Protein AF-A0A815M940-F1 (afdb_monomer)

Foldseek 3Di:
DDPPVVVVVVHPPDDDQDAAQAAEEEEQEAAQQCPVVVVCCVPPNQVVVQCCCCVPPVHGYYYDDLSPDPDPQCVQLVVSLVVSQVSLVVLQRRHPFQRYEYEYEAAQHAQAQDQKDFPLLVVLLCVQLVVPDDPVLVVVQWDWDPPDPGIMTGGHGHDPVCVVVVVVSRVVVLVSSLVSLVVCVVVVVDDPVNSCSSPHHSSLVSLVSQQPPPSGDLQSYAYEYEYEPPLVVDDPVVNVSNHDDDPSSNVNSVVSVVSNVVRHDPVRYHYDYD

InterPro domains:
  IPR025139 Domain of unknown function DUF4062 [PF13271] (24-113)
  IPR052752 NACHT and WD repeat domain-containing protein [PTHR19871] (7-268)

Solvent-accessible surface area (backbone atoms only — not comparable to full-atom values): 15212 Å² total; per-residue (Å²): 132,73,68,69,65,40,51,80,68,75,48,69,93,72,66,76,76,79,75,49,74,27,36,22,32,26,54,46,51,44,71,75,63,41,46,67,63,52,49,47,39,61,76,61,42,50,59,52,51,31,51,48,34,38,72,78,69,70,26,56,57,48,74,46,51,66,90,75,70,71,51,71,64,38,61,31,59,54,43,49,64,60,52,51,49,52,50,41,55,46,17,46,65,40,22,69,50,56,15,38,40,37,46,44,59,61,46,44,55,64,55,54,80,58,50,61,41,46,46,69,60,51,50,60,34,42,60,56,37,57,79,79,52,75,53,60,60,57,63,70,40,36,44,84,40,74,90,42,98,68,40,29,28,35,50,60,61,57,55,83,93,41,54,71,61,45,55,56,50,51,54,54,50,50,53,51,52,39,55,26,33,52,54,33,39,77,70,64,78,47,50,73,70,66,38,39,54,56,66,46,14,56,46,47,52,49,50,52,52,58,76,65,40,84,83,43,63,47,86,26,38,36,38,39,38,49,46,56,82,59,55,87,76,47,56,71,76,59,33,64,49,39,31,63,92,49,73,68,46,53,53,55,39,51,50,54,54,48,54,49,63,71,67,37,53,70,93,35,56,44,75,51,78,93

pLDDT: mean 88.04, std 10.33, range [44.84, 97.88]

Mean predicted aligned error: 6.95 Å

Nearest PDB structures (foldseek):
  1ise-assembly1_A  TM=2.071E-01  e=7.661E-02  Escherichia coli
  7pol-assembly1_B  TM=2.539E-01  e=1.888E+00  Bacteroides fragilis
  1s12-assembly1_A  TM=2.929E-01  e=5.605E+00  Thermotoga maritima
  8wem-assembly2_A  TM=2.605E-01  e=2.404E+00  Bacteroides fragilis
  8h3y-assembly1_A  TM=2.652E-01  e=3.671E+00  Bacteroides fragilis

Radius of gyration: 21.54 Å; Cα contacts (8 Å, |Δi|>4): 370; chains: 1; bounding box: 51×45×65 Å

Organism: NCBI:txid433720

Structure (mmCIF, N/CA/C/O backbone):
data_AF-A0A815M940-F1
#
_entry.id   AF-A0A815M940-F1
#
loop_
_atom_site.group_PDB
_atom_site.id
_atom_site.type_symbol
_atom_site.label_atom_id
_atom_site.label_alt_id
_atom_site.label_comp_id
_atom_site.label_asym_id
_atom_site.label_entity_id
_atom_site.label_seq_id
_atom_site.pdbx_PDB_ins_code
_atom_site.Cartn_x
_atom_site.Cartn_y
_atom_site.Cartn_z
_atom_site.occupancy
_atom_site.B_iso_or_equiv
_atom_site.auth_seq_id
_atom_site.auth_comp_id
_atom_site.auth_asym_id
_atom_site.auth_atom_id
_atom_site.pdbx_PDB_model_num
ATOM 1 N N . MET A 1 1 ? -11.454 -24.283 -37.108 1.00 44.84 1 MET A N 1
ATOM 2 C CA . MET A 1 1 ? -12.346 -23.178 -37.531 1.00 44.84 1 MET A CA 1
ATOM 3 C C . MET A 1 1 ? -11.974 -21.974 -36.684 1.00 44.84 1 MET A C 1
ATOM 5 O O . MET A 1 1 ? -11.798 -22.180 -35.491 1.00 44.84 1 MET A O 1
ATOM 9 N N . SER A 1 2 ? -11.701 -20.804 -37.280 1.00 52.03 2 SER A N 1
ATOM 10 C CA . SER A 1 2 ? -11.091 -19.682 -36.542 1.00 52.03 2 SER A CA 1
ATOM 11 C C . SER A 1 2 ? -12.017 -19.170 -35.434 1.00 52.03 2 SER A C 1
ATOM 13 O O . SER A 1 2 ? -13.240 -19.166 -35.591 1.00 52.03 2 SER A O 1
ATOM 15 N N . SER A 1 3 ? -11.413 -18.770 -34.315 1.00 57.78 3 SER A N 1
ATOM 16 C CA . SER A 1 3 ? -12.057 -18.209 -33.118 1.00 57.78 3 SER A CA 1
ATOM 17 C C . SER A 1 3 ? -12.986 -17.028 -33.411 1.00 57.78 3 SER A C 1
ATOM 19 O O . SER A 1 3 ? -13.911 -16.761 -32.651 1.00 57.78 3 SER A O 1
ATOM 21 N N . ASP A 1 4 ? -12.770 -16.339 -34.530 1.00 57.56 4 ASP A N 1
ATOM 22 C CA . ASP A 1 4 ? -13.397 -15.048 -34.815 1.00 57.56 4 ASP A CA 1
ATOM 23 C C . ASP A 1 4 ? -14.889 -15.174 -35.151 1.00 57.56 4 ASP A C 1
ATOM 25 O O . ASP A 1 4 ? -15.674 -14.279 -34.846 1.00 57.56 4 ASP A O 1
ATOM 29 N N . ASN A 1 5 ? -15.315 -16.308 -35.720 1.00 63.88 5 ASN A N 1
ATOM 30 C CA . ASN A 1 5 ? -16.723 -16.536 -36.060 1.00 63.88 5 ASN A CA 1
ATOM 31 C C . ASN A 1 5 ? -17.611 -16.790 -34.833 1.00 63.88 5 ASN A C 1
ATOM 33 O O . ASN A 1 5 ? -18.816 -16.560 -34.909 1.00 63.88 5 ASN A O 1
ATOM 37 N N . GLU A 1 6 ? -17.05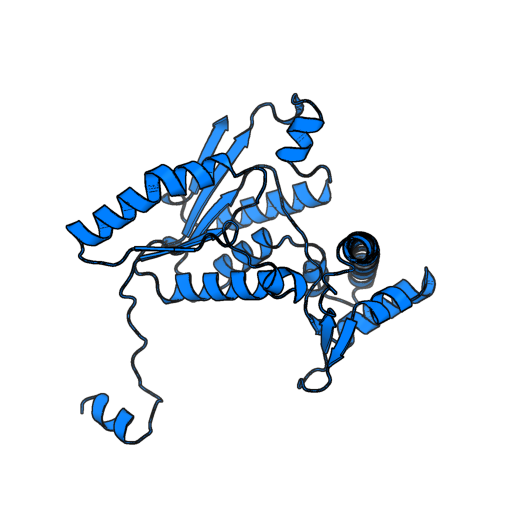2 -17.258 -33.714 1.00 71.00 6 GLU A N 1
ATOM 38 C CA . GLU A 1 6 ? -17.828 -17.505 -32.490 1.00 71.00 6 GLU A CA 1
ATOM 39 C C . GLU A 1 6 ? -18.114 -16.200 -31.725 1.00 71.00 6 GLU A C 1
ATOM 41 O O . GLU A 1 6 ? -19.206 -16.048 -31.174 1.00 71.00 6 GLU A O 1
ATOM 46 N N . LEU A 1 7 ? -17.212 -15.210 -31.803 1.00 72.06 7 LEU A N 1
ATOM 47 C CA . LEU A 1 7 ? -17.411 -13.876 -31.222 1.00 72.06 7 LEU A CA 1
ATOM 48 C C . LEU A 1 7 ? -18.648 -13.18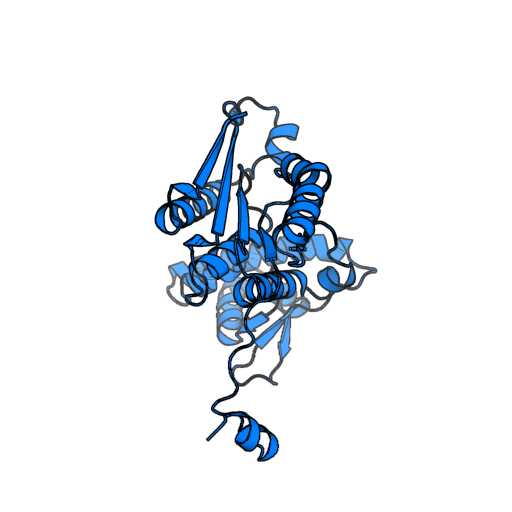2 -31.819 1.00 72.06 7 LEU A C 1
ATOM 50 O O . LEU A 1 7 ? -19.522 -12.716 -31.090 1.00 72.06 7 LEU A O 1
ATOM 54 N N . PHE A 1 8 ? -18.775 -13.181 -33.151 1.00 75.38 8 PHE A N 1
ATOM 55 C CA . PHE A 1 8 ? -19.937 -12.609 -33.850 1.00 75.38 8 PHE A CA 1
ATOM 56 C C . PHE A 1 8 ? -21.239 -13.396 -33.633 1.00 75.38 8 PHE A C 1
ATOM 58 O O . PHE A 1 8 ? -22.318 -12.906 -33.963 1.00 75.38 8 PHE A O 1
ATOM 65 N N . ARG A 1 9 ? -21.157 -14.602 -33.062 1.00 80.00 9 ARG A N 1
ATOM 66 C CA . ARG A 1 9 ? -22.309 -15.423 -32.660 1.00 80.00 9 ARG A CA 1
ATOM 67 C C . ARG A 1 9 ? -22.696 -15.225 -31.191 1.00 80.00 9 ARG A C 1
ATOM 69 O O . ARG A 1 9 ? -23.585 -15.922 -30.713 1.00 80.00 9 ARG A O 1
ATOM 76 N N . GLY A 1 10 ? -22.046 -14.295 -30.484 1.00 79.88 10 GLY A N 1
ATOM 77 C CA . GLY A 1 10 ? -22.317 -13.993 -29.077 1.00 79.88 10 GLY A CA 1
ATOM 78 C C . GLY A 1 10 ? -21.765 -15.028 -28.096 1.00 79.88 10 GLY A C 1
ATOM 79 O O . GLY A 1 10 ? -22.220 -15.082 -26.957 1.00 79.88 10 GLY A O 1
ATOM 80 N N . ARG A 1 11 ? -20.813 -15.868 -28.525 1.00 77.50 11 ARG A N 1
ATOM 81 C CA . ARG A 1 11 ? -20.137 -16.842 -27.661 1.00 77.50 11 ARG A CA 1
ATOM 82 C C . ARG A 1 11 ? -18.772 -16.300 -27.262 1.00 77.50 11 ARG A C 1
ATOM 84 O O . ARG A 1 11 ? -17.866 -16.216 -28.089 1.00 77.50 11 ARG A O 1
ATOM 91 N N . PHE A 1 12 ? -18.640 -15.936 -25.990 1.00 79.44 12 PHE A N 1
ATOM 92 C CA . PHE A 1 12 ? -17.441 -15.290 -25.442 1.00 79.44 12 PHE A CA 1
ATOM 93 C C . PHE A 1 12 ? -16.509 -16.254 -24.698 1.00 79.44 12 PHE A C 1
ATOM 95 O O . PHE A 1 12 ? -15.459 -15.842 -24.217 1.00 79.44 12 PHE A O 1
ATOM 102 N N . ASP A 1 13 ? -16.852 -17.541 -24.652 1.00 74.12 13 ASP A N 1
ATOM 103 C CA . ASP A 1 13 ? -16.168 -18.545 -23.828 1.00 74.12 13 ASP A CA 1
ATOM 104 C C . ASP A 1 13 ? -14.708 -18.807 -24.247 1.00 74.12 13 ASP A C 1
ATOM 106 O O . ASP A 1 13 ? -13.951 -19.406 -23.493 1.00 74.12 13 ASP A O 1
ATOM 110 N N . ASN A 1 14 ? -14.303 -18.369 -25.448 1.00 67.00 14 ASN A N 1
ATOM 111 C CA . ASN A 1 14 ? -12.966 -18.589 -26.016 1.00 67.00 14 ASN A CA 1
ATOM 112 C C . ASN A 1 14 ? -12.350 -17.316 -26.629 1.00 67.00 14 ASN A C 1
ATOM 114 O O . ASN A 1 14 ? -11.584 -17.401 -27.594 1.00 67.00 14 ASN A O 1
ATOM 118 N N . VAL A 1 15 ? -12.699 -16.128 -26.123 1.00 69.38 15 VAL A N 1
ATOM 119 C CA . VAL A 1 15 ? -12.013 -14.894 -26.542 1.00 69.38 15 VAL A CA 1
ATOM 120 C C . VAL A 1 15 ? -10.584 -14.927 -25.989 1.00 69.38 15 VAL A C 1
ATOM 122 O O . VAL A 1 15 ? -10.425 -15.064 -24.778 1.00 69.38 15 VAL A O 1
ATOM 125 N N . PRO A 1 16 ? -9.537 -14.821 -26.830 1.00 64.94 16 PRO A N 1
ATOM 126 C CA . PRO A 1 16 ? -8.163 -14.828 -26.346 1.00 64.94 16 PRO A CA 1
ATOM 127 C C . PRO A 1 16 ? -7.918 -13.665 -25.387 1.00 64.94 16 PRO A C 1
ATOM 129 O O . PRO A 1 16 ? -8.304 -12.529 -25.683 1.00 64.94 16 PRO A O 1
ATOM 132 N N . ASP A 1 17 ? -7.205 -13.926 -24.292 1.00 68.81 17 ASP A N 1
ATOM 133 C CA . ASP A 1 17 ? -6.749 -12.858 -23.410 1.00 68.81 17 ASP A CA 1
ATOM 134 C C . ASP A 1 17 ? -5.924 -11.837 -24.192 1.00 68.81 17 ASP A C 1
ATOM 136 O O . ASP A 1 17 ? -5.080 -12.167 -25.038 1.00 68.81 17 ASP A O 1
ATOM 140 N N . ARG A 1 18 ? -6.183 -10.557 -23.912 1.00 67.38 18 ARG A N 1
ATOM 141 C CA . ARG A 1 18 ? -5.479 -9.458 -24.5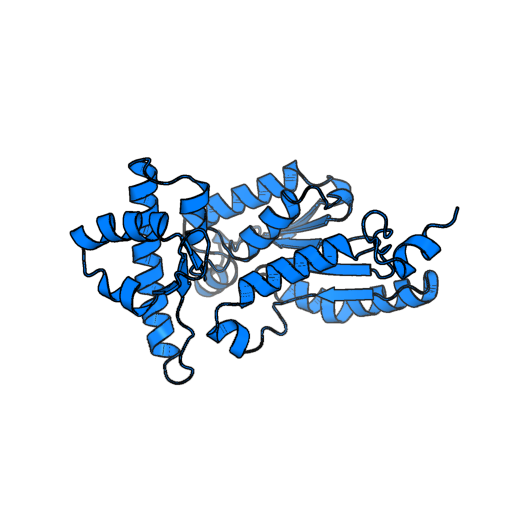65 1.00 67.38 18 ARG A CA 1
ATOM 142 C C . ARG A 1 18 ? -3.997 -9.562 -24.217 1.00 67.38 18 ARG A C 1
ATOM 144 O O . ARG A 1 18 ? -3.607 -9.300 -23.083 1.00 67.38 18 ARG A O 1
ATOM 151 N N . LYS A 1 19 ? -3.166 -9.903 -25.206 1.00 71.69 19 LYS A N 1
ATOM 152 C CA . LYS A 1 19 ? -1.713 -9.913 -25.019 1.00 71.69 19 LYS A CA 1
ATOM 153 C C . LYS A 1 19 ? -1.242 -8.519 -24.577 1.00 71.69 19 LYS A C 1
ATOM 155 O O . LYS A 1 19 ? -1.695 -7.529 -25.162 1.00 71.69 19 LYS A O 1
ATOM 160 N N . PRO A 1 20 ? -0.348 -8.423 -23.578 1.00 78.81 20 PRO A N 1
ATOM 161 C CA . PRO A 1 20 ? 0.254 -7.154 -23.192 1.00 78.81 20 PRO A CA 1
ATOM 162 C C . PRO A 1 20 ? 0.959 -6.519 -24.402 1.00 78.81 20 PRO A C 1
ATOM 164 O O . PRO A 1 20 ? 1.604 -7.222 -25.176 1.00 78.81 20 PRO A O 1
ATOM 167 N N . ILE A 1 21 ? 0.828 -5.204 -24.589 1.00 86.06 21 ILE A N 1
ATOM 168 C CA . ILE A 1 21 ? 1.443 -4.463 -25.718 1.00 86.06 21 ILE A CA 1
ATOM 169 C C . ILE A 1 21 ? 2.270 -3.256 -25.261 1.00 86.06 21 ILE A C 1
ATOM 171 O O . ILE A 1 21 ? 2.714 -2.457 -26.078 1.00 86.06 21 ILE A O 1
ATOM 175 N N . SER A 1 22 ? 2.438 -3.090 -23.952 1.00 90.88 22 SER A N 1
ATOM 176 C CA . SER A 1 22 ? 3.142 -1.967 -23.333 1.00 90.88 22 SER A CA 1
ATOM 177 C C . SER A 1 22 ? 3.914 -2.450 -22.114 1.00 90.88 22 SER A C 1
ATOM 179 O O . SER A 1 22 ? 3.515 -3.429 -21.485 1.00 90.88 22 SER A O 1
ATOM 181 N N . VAL A 1 23 ? 4.970 -1.738 -21.741 1.00 93.25 23 VAL A N 1
ATOM 182 C CA . VAL A 1 23 ? 5.578 -1.864 -20.413 1.00 93.25 23 VAL A CA 1
ATOM 183 C C . VAL A 1 23 ? 4.839 -0.910 -19.481 1.00 93.25 23 VAL A C 1
ATOM 185 O O . VAL A 1 23 ? 4.759 0.285 -19.763 1.00 93.25 23 VAL A O 1
ATOM 188 N N . ARG A 1 24 ? 4.255 -1.440 -18.404 1.00 93.12 24 ARG A N 1
ATOM 189 C CA . ARG A 1 24 ? 3.517 -0.676 -17.391 1.00 93.12 24 ARG A CA 1
ATOM 190 C C . ARG A 1 24 ? 4.069 -1.006 -16.019 1.00 93.12 24 ARG A C 1
ATOM 192 O O . ARG A 1 24 ? 4.054 -2.171 -15.642 1.00 93.12 24 ARG A O 1
ATOM 199 N N . ILE A 1 25 ? 4.536 -0.002 -15.292 1.00 92.94 25 ILE A N 1
ATOM 200 C CA . ILE A 1 25 ? 5.136 -0.203 -13.973 1.00 92.94 25 ILE A CA 1
ATOM 201 C C . ILE A 1 25 ? 4.299 0.500 -12.913 1.00 92.94 25 ILE A C 1
ATOM 203 O O . ILE A 1 25 ? 4.112 1.711 -12.988 1.00 92.94 25 ILE A O 1
ATOM 207 N N . PHE A 1 26 ? 3.863 -0.246 -11.905 1.00 93.19 26 PHE A N 1
ATOM 208 C CA . PHE A 1 26 ? 3.332 0.303 -10.665 1.00 93.19 26 PHE A CA 1
ATOM 209 C C . PHE A 1 26 ? 4.467 0.554 -9.668 1.00 93.19 26 PHE A C 1
ATOM 211 O O . PHE A 1 26 ? 5.320 -0.316 -9.474 1.00 93.19 26 PHE A O 1
ATOM 218 N N . ILE A 1 27 ? 4.468 1.718 -9.021 1.00 93.56 27 ILE A N 1
ATOM 219 C CA . ILE A 1 27 ? 5.435 2.063 -7.973 1.00 93.56 27 ILE A CA 1
ATOM 220 C C . ILE A 1 27 ? 4.753 1.969 -6.613 1.00 93.56 27 ILE A C 1
ATOM 222 O O . ILE A 1 27 ? 3.893 2.786 -6.287 1.00 93.56 27 ILE A O 1
ATOM 226 N N . SER A 1 28 ? 5.171 0.995 -5.806 1.00 93.38 28 SER A N 1
ATOM 227 C CA . SER A 1 28 ? 4.742 0.868 -4.415 1.00 93.38 28 SER A CA 1
ATOM 228 C C . SER A 1 28 ? 5.827 1.412 -3.494 1.00 93.38 28 SER A C 1
ATOM 230 O O . SER A 1 28 ? 6.935 0.875 -3.424 1.00 93.38 28 SER A O 1
ATOM 232 N N . SER A 1 29 ? 5.525 2.500 -2.790 1.00 92.12 29 SER A N 1
ATOM 233 C CA . SER A 1 29 ? 6.434 3.077 -1.801 1.00 92.12 29 SER A CA 1
ATOM 234 C C . SER A 1 29 ? 5.699 3.850 -0.714 1.00 92.12 29 SER A C 1
ATOM 236 O O . SER A 1 29 ? 4.509 4.157 -0.814 1.00 92.12 29 SER A O 1
ATOM 238 N N . THR A 1 30 ? 6.410 4.174 0.357 1.00 87.81 30 THR A N 1
ATOM 239 C CA . THR A 1 30 ? 5.963 5.124 1.379 1.00 87.81 30 THR A CA 1
ATOM 240 C C . THR A 1 30 ? 6.230 6.566 0.940 1.00 87.81 30 THR A C 1
ATOM 242 O O . THR A 1 30 ? 7.164 6.845 0.195 1.00 87.81 30 THR A O 1
ATOM 245 N N . PHE A 1 31 ? 5.411 7.525 1.390 1.00 79.94 31 PHE A N 1
ATOM 246 C CA . PHE A 1 31 ? 5.502 8.911 0.906 1.00 79.94 31 PHE A CA 1
ATOM 247 C C . PHE A 1 31 ? 6.799 9.617 1.331 1.00 79.94 31 PHE A C 1
ATOM 249 O O . PHE A 1 31 ? 7.608 9.971 0.482 1.00 79.94 31 PHE A O 1
ATOM 256 N N . ALA A 1 32 ? 6.974 9.894 2.624 1.00 82.31 32 ALA A N 1
ATOM 257 C CA . ALA A 1 32 ? 7.923 10.915 3.075 1.00 82.31 32 ALA A CA 1
ATOM 258 C C . ALA A 1 32 ? 9.394 10.497 2.967 1.00 82.31 32 ALA A C 1
ATOM 260 O O . ALA A 1 32 ? 10.248 11.322 2.659 1.00 82.31 32 ALA A O 1
ATOM 261 N N . ASP A 1 33 ? 9.689 9.228 3.219 1.00 89.31 33 ASP A N 1
ATOM 262 C CA . ASP A 1 33 ? 11.049 8.714 3.268 1.00 89.31 33 ASP A CA 1
ATOM 263 C C . ASP A 1 33 ? 11.597 8.384 1.873 1.00 89.31 33 ASP A C 1
ATOM 265 O O . ASP A 1 33 ? 12.798 8.514 1.678 1.00 89.31 33 ASP A O 1
ATOM 269 N N . THR A 1 34 ? 10.763 8.067 0.877 1.00 90.88 34 THR A N 1
ATOM 270 C CA . THR A 1 34 ? 11.230 7.720 -0.488 1.00 90.88 34 THR A CA 1
ATOM 271 C C . THR A 1 34 ? 11.121 8.860 -1.510 1.00 90.88 34 THR A C 1
ATOM 273 O O . THR A 1 34 ? 11.068 8.621 -2.717 1.00 90.88 34 THR A O 1
ATOM 276 N N . ILE A 1 35 ? 11.008 10.117 -1.056 1.00 89.44 35 ILE A N 1
ATOM 277 C CA . ILE A 1 35 ? 10.849 11.280 -1.955 1.00 89.44 35 ILE A CA 1
ATOM 278 C C . ILE A 1 35 ? 12.015 11.377 -2.943 1.00 89.44 35 ILE A C 1
ATOM 280 O O . ILE A 1 35 ? 11.779 11.529 -4.139 1.00 89.44 35 ILE A O 1
ATOM 284 N N . GLU A 1 36 ? 13.249 11.250 -2.460 1.00 90.69 36 GLU A N 1
ATOM 285 C CA . GLU A 1 36 ? 14.446 11.413 -3.290 1.00 90.69 36 GLU A CA 1
ATOM 286 C C . GLU A 1 36 ? 14.533 10.335 -4.375 1.00 90.69 36 GLU A C 1
ATOM 288 O O . GLU A 1 36 ? 14.733 10.644 -5.548 1.00 90.69 36 GLU A O 1
ATOM 293 N N . GLU A 1 37 ? 14.290 9.071 -4.021 1.00 92.69 37 GLU A N 1
ATOM 294 C CA . GLU A 1 37 ? 14.257 7.965 -4.978 1.00 92.69 37 GLU A CA 1
ATOM 295 C C . GLU A 1 37 ? 13.194 8.183 -6.055 1.00 92.69 37 GLU A C 1
ATOM 297 O O . GLU A 1 37 ? 13.462 8.010 -7.245 1.00 92.69 37 GLU A O 1
ATOM 302 N N . ARG A 1 38 ? 11.986 8.593 -5.650 1.00 91.75 38 ARG A N 1
ATOM 303 C CA . ARG A 1 38 ? 10.884 8.850 -6.583 1.00 91.75 38 ARG A CA 1
ATOM 304 C C . ARG A 1 38 ? 11.178 10.029 -7.506 1.00 91.75 38 ARG A C 1
ATOM 306 O O . ARG A 1 38 ? 10.895 9.934 -8.699 1.00 91.75 38 ARG A O 1
ATOM 313 N N . ASN A 1 39 ? 11.792 11.096 -6.998 1.00 91.88 39 ASN A N 1
ATOM 314 C CA . ASN A 1 39 ? 12.202 12.240 -7.814 1.00 91.88 39 ASN A CA 1
ATOM 315 C C . ASN A 1 39 ? 13.229 11.823 -8.871 1.00 91.88 39 ASN A C 1
ATOM 317 O O . ASN A 1 39 ? 13.035 12.105 -10.051 1.00 91.88 39 ASN A O 1
ATOM 321 N N . VAL A 1 40 ? 14.259 11.062 -8.486 1.00 93.25 40 VAL A N 1
ATOM 322 C CA . VAL A 1 40 ? 15.258 10.533 -9.431 1.00 93.25 40 VAL A CA 1
ATOM 323 C C . VAL A 1 40 ? 14.606 9.635 -10.484 1.00 93.25 40 VAL A C 1
ATOM 325 O O . VAL A 1 40 ? 14.929 9.727 -11.675 1.00 93.25 40 VAL A O 1
ATOM 328 N N . LEU A 1 41 ? 13.660 8.780 -10.080 1.00 92.19 41 LEU A N 1
ATOM 329 C CA . LEU A 1 41 ? 12.924 7.940 -11.019 1.00 92.19 41 LEU A CA 1
ATOM 330 C C . LEU A 1 41 ? 12.179 8.785 -12.060 1.00 92.19 41 LEU A C 1
ATOM 332 O O . LEU A 1 41 ? 12.319 8.536 -13.259 1.00 92.19 41 LEU A O 1
ATOM 336 N N . MET A 1 42 ? 11.451 9.810 -11.621 1.00 90.50 42 MET A N 1
ATOM 337 C CA . MET A 1 42 ? 10.692 10.694 -12.506 1.00 90.50 42 MET A CA 1
ATOM 338 C C . MET A 1 42 ? 11.569 11.553 -13.415 1.00 90.50 42 MET A C 1
ATOM 340 O O . MET A 1 42 ? 11.308 11.639 -14.614 1.00 90.50 42 MET A O 1
ATOM 344 N N . GLU A 1 43 ? 12.598 12.190 -12.864 1.00 92.88 43 GLU A N 1
ATOM 345 C CA . GLU A 1 43 ? 13.407 13.175 -13.582 1.00 92.88 43 GLU A CA 1
ATOM 346 C C . GLU A 1 43 ? 14.446 12.522 -14.495 1.00 92.88 43 GLU A C 1
ATOM 348 O O . GLU A 1 43 ? 14.782 13.061 -15.552 1.00 92.88 43 GLU A O 1
ATOM 353 N N . ASN A 1 44 ? 14.976 11.357 -14.109 1.00 94.50 44 ASN A N 1
ATOM 354 C CA . ASN A 1 44 ? 16.136 10.775 -14.780 1.00 94.50 44 ASN A CA 1
ATOM 355 C C . ASN A 1 44 ? 15.888 9.394 -15.383 1.00 94.50 44 ASN A C 1
ATOM 357 O O . ASN A 1 44 ? 16.508 9.085 -16.404 1.00 94.50 44 ASN A O 1
ATOM 361 N N . ILE A 1 45 ? 15.046 8.553 -14.774 1.00 93.69 45 ILE A N 1
ATOM 362 C CA . ILE A 1 45 ? 14.917 7.141 -15.169 1.00 93.69 45 ILE A CA 1
ATOM 363 C C . ILE A 1 45 ? 13.754 6.920 -16.136 1.00 93.69 45 ILE A C 1
ATOM 365 O O . ILE A 1 45 ? 13.974 6.392 -17.227 1.00 93.69 45 ILE A O 1
ATOM 369 N N . TYR A 1 46 ? 12.535 7.349 -15.804 1.00 93.44 46 TYR A N 1
ATOM 370 C CA . TYR A 1 46 ? 11.359 7.135 -16.653 1.00 93.44 46 TYR A CA 1
ATOM 371 C C . TYR A 1 46 ? 11.485 7.733 -18.059 1.00 93.44 46 TYR A C 1
ATOM 373 O O . TYR A 1 46 ? 11.075 7.050 -19.001 1.00 93.44 46 TYR A O 1
ATOM 381 N N . PRO A 1 47 ? 12.074 8.931 -18.268 1.00 95.06 47 PRO A N 1
ATOM 382 C CA . PRO A 1 47 ? 12.301 9.447 -19.617 1.00 95.06 47 PRO A CA 1
ATOM 383 C C . PRO A 1 47 ? 13.214 8.528 -20.438 1.00 95.06 47 PRO A C 1
ATOM 385 O O . PRO A 1 47 ? 12.878 8.169 -21.563 1.00 95.06 47 PRO A O 1
ATOM 388 N N . LYS A 1 48 ? 14.313 8.047 -19.842 1.00 96.19 48 LYS A N 1
ATOM 389 C CA . LYS A 1 48 ? 15.256 7.135 -20.510 1.00 96.19 48 LYS A CA 1
ATOM 390 C C . LYS A 1 48 ? 14.620 5.785 -20.826 1.00 96.19 48 LYS A C 1
ATOM 392 O O . LYS A 1 48 ? 14.826 5.259 -21.914 1.00 96.19 48 LYS A O 1
ATOM 397 N N . LEU A 1 49 ? 13.836 5.228 -19.899 1.00 94.31 49 LEU A N 1
ATOM 398 C CA . LEU A 1 49 ? 13.107 3.977 -20.127 1.00 94.31 49 LEU A CA 1
ATOM 399 C C . LEU A 1 49 ? 12.070 4.130 -21.238 1.00 94.31 49 LEU A C 1
ATOM 401 O O . LEU A 1 49 ? 11.943 3.238 -22.075 1.00 94.31 49 LEU A O 1
ATOM 405 N N . ARG A 1 50 ? 11.364 5.264 -21.273 1.00 95.38 50 ARG A N 1
ATOM 406 C CA . ARG A 1 50 ? 10.407 5.580 -22.333 1.00 95.38 50 ARG A CA 1
ATOM 407 C C . ARG A 1 50 ? 11.081 5.628 -23.695 1.00 95.38 50 ARG A C 1
ATOM 409 O O . ARG A 1 50 ? 10.619 4.943 -24.606 1.00 95.38 50 ARG A O 1
ATOM 416 N N . ASP A 1 51 ? 12.171 6.380 -23.812 1.00 96.69 51 ASP A N 1
ATOM 417 C CA . ASP A 1 51 ? 12.918 6.505 -25.063 1.00 96.69 51 ASP A CA 1
ATOM 418 C C . ASP A 1 51 ? 13.487 5.155 -25.499 1.00 96.69 51 ASP A C 1
ATOM 420 O O . ASP A 1 51 ? 13.336 4.770 -26.653 1.00 96.69 51 ASP A O 1
ATOM 424 N N . TYR A 1 52 ? 14.060 4.387 -24.571 1.00 95.38 52 TYR A N 1
ATOM 425 C CA . TYR A 1 52 ? 14.612 3.066 -24.857 1.00 95.38 52 TYR A CA 1
ATOM 426 C C . TYR A 1 52 ? 13.541 2.070 -25.331 1.00 95.38 52 TYR A C 1
ATOM 428 O O . TYR A 1 52 ? 13.715 1.429 -26.369 1.00 95.38 52 TYR A O 1
ATOM 436 N N . CYS A 1 53 ? 12.409 1.961 -24.622 1.00 94.62 53 CYS A N 1
ATOM 437 C CA . CYS A 1 53 ? 11.316 1.059 -25.005 1.00 94.62 53 CYS A CA 1
ATOM 438 C C . CYS A 1 53 ? 10.739 1.424 -26.378 1.00 94.62 53 CYS A C 1
ATOM 440 O O . CYS A 1 53 ? 10.477 0.541 -27.199 1.00 94.62 53 CYS A O 1
ATOM 442 N N . LEU A 1 54 ? 10.582 2.723 -26.645 1.00 94.88 54 LEU A N 1
ATOM 443 C CA . LEU A 1 54 ? 10.042 3.206 -27.907 1.00 94.88 54 LEU A CA 1
ATOM 444 C C . LEU A 1 54 ? 11.036 3.027 -29.062 1.00 94.88 54 LEU A C 1
ATOM 446 O O . LEU A 1 54 ? 10.661 2.518 -30.110 1.00 94.88 54 LEU A O 1
ATOM 450 N N . GLN A 1 55 ? 12.300 3.410 -28.890 1.00 96.50 55 GLN A N 1
ATOM 451 C CA . GLN A 1 55 ? 13.287 3.394 -29.974 1.00 96.50 55 GLN A CA 1
ATOM 452 C C . GLN A 1 55 ? 13.758 1.984 -30.329 1.00 96.50 55 GLN A C 1
ATOM 454 O O . GLN A 1 55 ? 13.938 1.679 -31.505 1.00 96.50 55 GLN A O 1
ATOM 459 N N . ILE A 1 56 ? 13.974 1.128 -29.327 1.00 95.75 56 ILE A N 1
ATOM 460 C CA . ILE A 1 56 ? 14.561 -0.200 -29.544 1.00 95.75 56 ILE A CA 1
ATOM 461 C C . ILE A 1 56 ? 13.490 -1.242 -29.853 1.00 95.75 56 ILE A C 1
ATOM 463 O O . ILE A 1 56 ? 13.696 -2.095 -30.714 1.00 95.75 56 ILE A O 1
ATOM 467 N N . TYR A 1 57 ? 12.345 -1.170 -29.170 1.00 92.25 57 TYR A N 1
ATOM 468 C CA . TYR A 1 57 ? 11.307 -2.197 -29.268 1.00 92.25 57 TYR A CA 1
ATOM 469 C C . TYR A 1 57 ? 10.002 -1.701 -29.898 1.00 92.25 57 TYR A C 1
ATOM 471 O O . TYR A 1 57 ? 9.145 -2.525 -30.207 1.00 92.25 57 TYR A O 1
ATOM 479 N N . ASN A 1 58 ? 9.838 -0.390 -30.117 1.00 93.94 58 ASN A N 1
ATOM 480 C CA . ASN A 1 58 ? 8.579 0.228 -30.553 1.00 93.94 58 ASN A CA 1
ATOM 481 C C . ASN A 1 58 ? 7.404 -0.087 -29.609 1.00 93.94 58 ASN A C 1
ATOM 483 O O . ASN A 1 58 ? 6.278 -0.336 -30.042 1.00 93.94 58 ASN A O 1
ATOM 487 N N . ILE A 1 59 ? 7.683 -0.101 -28.301 1.00 94.19 59 ILE A N 1
ATOM 488 C CA . ILE A 1 59 ? 6.718 -0.444 -27.253 1.00 94.19 59 ILE A CA 1
ATOM 489 C C . ILE A 1 59 ? 6.486 0.776 -26.353 1.00 94.19 59 ILE A C 1
ATOM 491 O O . ILE A 1 59 ? 7.451 1.361 -25.856 1.00 94.19 59 ILE A O 1
ATOM 495 N N . PRO A 1 60 ? 5.223 1.157 -26.083 1.00 94.38 60 PRO A N 1
ATOM 496 C CA . PRO A 1 60 ? 4.919 2.213 -25.129 1.00 94.38 60 PRO A CA 1
ATOM 497 C C . PRO A 1 60 ? 5.366 1.851 -23.710 1.00 94.38 60 PRO A C 1
ATOM 499 O O . PRO A 1 60 ? 5.122 0.738 -23.237 1.00 94.38 60 PRO A O 1
ATOM 502 N N . PHE A 1 61 ? 5.941 2.827 -23.011 1.00 95.00 61 PHE A N 1
ATOM 503 C CA . PHE A 1 61 ? 6.264 2.753 -21.589 1.00 95.00 61 PHE A CA 1
ATOM 504 C C . PHE A 1 61 ? 5.330 3.659 -20.788 1.00 95.00 61 PHE A C 1
ATOM 506 O O . PHE A 1 61 ? 5.152 4.832 -21.129 1.00 95.00 61 PHE A O 1
ATOM 513 N N . GLN A 1 62 ? 4.757 3.124 -19.716 1.00 93.25 62 GLN A N 1
ATOM 514 C CA . GLN A 1 62 ? 3.911 3.846 -18.773 1.00 93.25 62 GLN A CA 1
ATOM 515 C C . GLN A 1 62 ? 4.335 3.502 -17.348 1.00 93.25 62 GLN A C 1
ATOM 517 O O . GLN A 1 62 ? 4.758 2.380 -17.066 1.00 93.25 62 GLN A O 1
ATOM 522 N N . TYR A 1 63 ? 4.200 4.469 -16.452 1.00 91.25 63 TYR A N 1
ATOM 523 C CA . TYR A 1 63 ? 4.406 4.271 -15.026 1.00 91.25 63 TYR A CA 1
ATOM 524 C C . TYR A 1 63 ? 3.215 4.851 -14.268 1.00 91.25 63 TYR A C 1
ATOM 526 O O . TYR A 1 63 ? 2.632 5.847 -14.702 1.00 91.25 63 TYR A O 1
ATOM 534 N N . SER A 1 64 ? 2.898 4.228 -13.142 1.00 89.81 64 SER A N 1
ATOM 535 C CA . SER A 1 64 ? 1.820 4.610 -12.242 1.00 89.81 64 SER A CA 1
ATOM 536 C C . SER A 1 64 ? 2.426 4.799 -10.855 1.00 89.81 64 SER A C 1
ATOM 538 O O . SER A 1 64 ? 2.718 3.835 -10.148 1.00 89.81 64 SER A O 1
ATOM 540 N N . ASP A 1 65 ? 2.673 6.061 -10.499 1.00 85.81 65 ASP A N 1
ATOM 541 C CA . ASP A 1 65 ? 3.036 6.478 -9.145 1.00 85.81 65 ASP A CA 1
ATOM 542 C C . ASP A 1 65 ? 1.851 7.250 -8.565 1.00 85.81 65 ASP A C 1
ATOM 544 O O . ASP A 1 65 ? 1.677 8.448 -8.802 1.00 85.81 65 ASP A O 1
ATOM 548 N N . MET A 1 66 ? 1.017 6.544 -7.802 1.00 78.44 66 MET A N 1
ATOM 549 C CA . MET A 1 66 ? -0.195 7.120 -7.220 1.00 78.44 66 MET A CA 1
ATOM 550 C C . MET A 1 66 ? 0.117 8.189 -6.169 1.00 78.44 66 MET A C 1
ATOM 552 O O . MET A 1 66 ? -0.776 8.903 -5.739 1.00 78.44 66 MET A O 1
ATOM 556 N N . ARG A 1 67 ? 1.378 8.360 -5.762 1.00 73.38 67 ARG A N 1
ATOM 557 C CA . ARG A 1 67 ? 1.792 9.378 -4.793 1.00 73.38 67 ARG A CA 1
ATOM 558 C C . ARG A 1 67 ? 1.950 10.764 -5.434 1.00 73.38 67 ARG A C 1
ATOM 560 O O . ARG A 1 67 ? 1.994 11.755 -4.709 1.00 73.38 67 ARG A O 1
ATOM 567 N N . TRP A 1 68 ? 1.997 10.834 -6.766 1.00 62.38 68 TRP A N 1
ATOM 568 C CA . TRP A 1 68 ? 2.011 12.053 -7.575 1.00 62.38 68 TRP A CA 1
ATOM 569 C C . TRP A 1 68 ? 0.721 12.140 -8.399 1.00 62.38 68 TRP A C 1
ATOM 571 O O . TRP A 1 68 ? 0.738 11.973 -9.614 1.00 62.38 68 TRP A O 1
ATOM 581 N N . GLY A 1 69 ? -0.418 12.373 -7.741 1.00 53.62 69 GLY A N 1
ATOM 582 C CA . GLY A 1 69 ? -1.684 12.553 -8.462 1.00 53.62 69 GLY A CA 1
ATOM 583 C C . GLY A 1 69 ? -2.939 11.965 -7.830 1.00 53.62 69 GLY A C 1
ATOM 584 O O . GLY A 1 69 ? -3.944 11.889 -8.534 1.00 53.62 69 GLY A O 1
ATOM 585 N N . VAL A 1 70 ? -2.936 11.580 -6.543 1.00 60.22 70 VAL A N 1
ATOM 586 C CA . VAL A 1 70 ? -4.215 11.344 -5.850 1.00 60.22 70 VAL A CA 1
ATOM 587 C C . VAL A 1 70 ? -5.018 12.639 -5.906 1.00 60.22 70 VAL A C 1
ATOM 589 O O . VAL A 1 70 ? -4.607 13.660 -5.359 1.00 60.22 70 VAL A O 1
ATOM 592 N N . GLN A 1 71 ? -6.141 12.606 -6.614 1.00 57.69 71 GLN A N 1
ATOM 593 C CA . GLN A 1 71 ? -7.043 13.742 -6.701 1.00 57.69 71 GLN A CA 1
ATOM 594 C C . GLN A 1 71 ? -7.791 13.885 -5.368 1.00 57.69 71 GLN A C 1
ATOM 596 O O . GLN A 1 71 ? -8.173 12.883 -4.765 1.00 57.69 71 GLN A O 1
ATOM 601 N N . ASP A 1 72 ? -8.020 15.122 -4.923 1.00 56.12 72 ASP A N 1
ATOM 602 C CA . ASP A 1 72 ? -8.682 15.439 -3.648 1.00 56.12 72 ASP A CA 1
ATOM 603 C C . ASP A 1 72 ? -9.971 14.630 -3.406 1.00 56.12 72 ASP A C 1
ATOM 605 O O . ASP A 1 72 ? -10.177 14.118 -2.311 1.00 56.12 72 ASP A O 1
ATOM 609 N N . HIS A 1 73 ? -10.785 14.414 -4.443 1.00 56.34 73 HIS A N 1
ATOM 610 C CA . HIS A 1 73 ? -12.031 13.647 -4.336 1.00 56.34 73 HIS A CA 1
ATOM 611 C C . HIS A 1 73 ? -11.823 12.161 -4.013 1.00 56.34 73 HIS A C 1
ATOM 613 O O . HIS A 1 73 ? -12.601 11.596 -3.261 1.00 56.34 73 HIS A O 1
ATOM 619 N N . ALA A 1 74 ? -10.762 11.521 -4.518 1.00 62.06 74 ALA A N 1
ATOM 620 C CA . ALA A 1 74 ? -10.471 10.123 -4.188 1.00 62.06 74 ALA A CA 1
ATOM 621 C C . ALA A 1 74 ? -10.063 9.960 -2.714 1.00 62.06 74 ALA A C 1
ATOM 623 O O . ALA A 1 74 ? -10.260 8.900 -2.116 1.00 62.06 74 ALA A O 1
ATOM 624 N N . SER A 1 75 ? -9.503 11.025 -2.128 1.00 72.25 75 SER A N 1
ATOM 625 C CA . SER A 1 75 ? -9.195 11.077 -0.699 1.00 72.25 75 SER A CA 1
ATOM 626 C C . SER A 1 75 ? -10.456 11.309 0.131 1.00 72.25 75 SER A C 1
ATOM 628 O O . SER A 1 75 ? -10.630 10.632 1.142 1.00 72.25 75 SER A O 1
ATOM 630 N N . ASP A 1 76 ? -11.336 12.209 -0.319 1.00 78.94 76 ASP A N 1
ATOM 631 C CA . ASP A 1 76 ? -12.601 12.507 0.357 1.00 78.94 76 ASP A CA 1
ATOM 632 C C . ASP A 1 76 ? -13.577 11.310 0.314 1.00 78.94 76 ASP A C 1
ATOM 634 O O . ASP A 1 76 ? -14.234 11.032 1.310 1.00 78.94 76 ASP A O 1
ATOM 638 N N . ASP A 1 77 ? -13.615 10.536 -0.776 1.00 81.56 77 ASP A N 1
ATOM 639 C CA . ASP A 1 77 ? -14.466 9.338 -0.912 1.00 81.56 77 ASP A CA 1
ATOM 640 C C . ASP A 1 77 ? -13.807 8.043 -0.394 1.00 81.56 77 ASP A C 1
ATOM 642 O O . ASP A 1 77 ? -14.333 6.945 -0.584 1.00 81.56 77 ASP A O 1
ATOM 646 N N . HIS A 1 78 ? -12.625 8.140 0.224 1.00 84.19 78 HIS A N 1
ATOM 647 C CA . HIS A 1 78 ? -11.844 7.000 0.726 1.00 84.19 78 HIS A CA 1
ATOM 648 C C . HIS A 1 78 ? -11.501 5.925 -0.326 1.00 84.19 78 HIS A C 1
ATOM 650 O O . HIS A 1 78 ? -11.106 4.809 0.019 1.00 84.19 78 HIS A O 1
ATOM 656 N N . SER A 1 79 ? -11.590 6.256 -1.617 1.00 84.06 79 SER A N 1
ATOM 657 C CA . SER A 1 79 ? -11.367 5.321 -2.723 1.00 84.06 79 SER A CA 1
ATOM 658 C C . SER A 1 79 ? -9.897 5.201 -3.134 1.00 84.06 79 SER A C 1
ATOM 660 O O . SER A 1 79 ? -9.565 4.359 -3.965 1.00 84.06 79 SER A O 1
ATOM 662 N N . THR A 1 80 ? -8.996 6.019 -2.577 1.00 83.56 80 THR A N 1
ATOM 663 C CA . THR A 1 80 ? -7.563 6.023 -2.927 1.00 83.56 80 THR A CA 1
ATOM 664 C C . THR A 1 80 ? -6.926 4.634 -2.849 1.00 83.56 80 THR A C 1
ATOM 666 O O . THR A 1 80 ? -6.194 4.251 -3.756 1.00 83.56 80 THR A O 1
ATOM 669 N N . VAL A 1 81 ? -7.213 3.861 -1.795 1.00 87.00 81 VAL A N 1
ATOM 670 C CA . VAL A 1 81 ? -6.633 2.518 -1.621 1.00 87.00 81 VAL A CA 1
ATOM 671 C C . VAL A 1 81 ? -7.149 1.557 -2.690 1.00 87.00 81 VAL A C 1
ATOM 673 O O . VAL A 1 81 ? -6.351 0.867 -3.321 1.00 87.00 81 VAL A O 1
ATOM 676 N N . ASP A 1 82 ? -8.460 1.560 -2.941 1.00 88.12 82 ASP A N 1
ATOM 677 C CA . ASP A 1 82 ? -9.086 0.708 -3.957 1.00 88.12 82 ASP A CA 1
ATOM 678 C C . ASP A 1 82 ? -8.531 1.018 -5.356 1.00 88.12 82 ASP A C 1
ATOM 680 O O . ASP A 1 82 ? -8.197 0.105 -6.110 1.00 88.12 82 ASP A O 1
ATOM 684 N N . LEU A 1 83 ? -8.347 2.303 -5.678 1.00 88.44 83 LEU A N 1
ATOM 685 C CA . LEU A 1 83 ? -7.746 2.747 -6.938 1.00 88.44 83 LEU A CA 1
ATOM 686 C C . LEU A 1 83 ? -6.280 2.310 -7.068 1.00 88.44 83 LEU A C 1
ATOM 688 O O . LEU A 1 83 ? -5.884 1.842 -8.135 1.00 88.44 83 LEU A O 1
ATOM 692 N N . CYS A 1 84 ? -5.480 2.407 -6.000 1.00 88.75 84 CYS A N 1
ATOM 693 C CA . CYS A 1 84 ? -4.100 1.913 -6.003 1.00 88.75 84 CYS A CA 1
ATOM 694 C C . CYS A 1 84 ? -4.037 0.406 -6.285 1.00 88.75 84 CYS A C 1
ATOM 696 O O . CYS A 1 84 ? -3.240 -0.032 -7.115 1.00 88.75 84 CYS A O 1
ATOM 698 N N . LEU A 1 85 ? -4.883 -0.389 -5.623 1.00 90.38 85 LEU A N 1
ATOM 699 C CA . LEU A 1 85 ? -4.910 -1.844 -5.800 1.00 90.38 85 LEU A CA 1
ATOM 700 C C . LEU A 1 85 ? -5.409 -2.245 -7.198 1.00 90.38 85 LEU A C 1
ATOM 702 O O . LEU A 1 85 ? -4.863 -3.170 -7.801 1.00 90.38 85 LEU A O 1
ATOM 706 N N . GLN A 1 86 ? -6.397 -1.532 -7.745 1.00 90.38 86 GLN A N 1
ATOM 707 C CA . GLN A 1 86 ? -6.872 -1.744 -9.115 1.00 90.38 86 GLN A CA 1
ATOM 708 C C . GLN A 1 86 ? -5.800 -1.414 -10.160 1.00 90.38 86 GLN A C 1
ATOM 710 O O . GLN A 1 86 ? -5.620 -2.177 -11.113 1.00 90.38 86 GLN A O 1
ATOM 715 N N . GLU A 1 87 ? -5.075 -0.307 -9.984 1.00 90.81 87 GLU A N 1
ATOM 716 C CA . GLU A 1 87 ? -3.991 0.081 -10.890 1.00 90.81 87 GLU A CA 1
ATOM 717 C C . GLU A 1 87 ? -2.825 -0.916 -10.819 1.00 90.81 87 GLU A C 1
ATOM 719 O O . GLU A 1 87 ? -2.305 -1.321 -11.858 1.00 90.81 87 GLU A O 1
ATOM 724 N N . LEU A 1 88 ? -2.475 -1.398 -9.620 1.00 90.81 88 LEU A N 1
ATOM 725 C CA . LEU A 1 88 ? -1.514 -2.488 -9.438 1.00 90.81 88 LEU A CA 1
ATOM 726 C C . LEU A 1 88 ? -1.936 -3.737 -10.228 1.00 90.81 88 LEU A C 1
ATOM 728 O O . LEU A 1 88 ? -1.172 -4.225 -11.064 1.00 90.81 88 LEU A O 1
ATOM 732 N N . ASP A 1 89 ? -3.165 -4.221 -10.022 1.00 89.38 89 ASP A N 1
ATOM 733 C CA . ASP A 1 89 ? -3.695 -5.390 -10.734 1.00 89.38 89 ASP A CA 1
ATOM 734 C C . ASP A 1 89 ? -3.681 -5.175 -12.262 1.00 89.38 89 ASP A C 1
ATOM 736 O O . ASP A 1 89 ? -3.407 -6.098 -13.040 1.00 89.38 89 ASP A O 1
ATOM 740 N N . GLN A 1 90 ? -3.931 -3.946 -12.721 1.00 88.81 90 GLN A N 1
ATOM 741 C CA . GLN A 1 90 ? -3.870 -3.583 -14.132 1.00 88.81 90 GLN A CA 1
ATOM 742 C C . GLN A 1 90 ? -2.439 -3.594 -14.687 1.00 88.81 90 GLN A C 1
ATOM 744 O O . GLN A 1 90 ? -2.230 -4.150 -15.772 1.00 88.81 90 GLN A O 1
ATOM 749 N N . CYS A 1 91 ? -1.456 -3.018 -13.988 1.00 90.00 91 CYS A N 1
ATOM 750 C CA . CYS A 1 91 ? -0.046 -3.083 -14.382 1.00 90.00 91 CYS A CA 1
ATOM 751 C C . CYS A 1 91 ? 0.421 -4.536 -14.475 1.00 90.00 91 CYS A C 1
ATOM 753 O O . CYS A 1 91 ? 1.035 -4.934 -15.465 1.00 90.00 91 CYS A O 1
ATOM 755 N N . CYS A 1 92 ? 0.051 -5.352 -13.494 1.00 86.19 92 CYS A N 1
ATOM 756 C CA . CYS A 1 92 ? 0.384 -6.764 -13.456 1.00 86.19 92 CYS A CA 1
ATOM 757 C C . CYS A 1 92 ? -0.204 -7.558 -14.625 1.00 86.19 92 CYS A C 1
ATOM 759 O O . CYS A 1 92 ? 0.507 -8.356 -15.234 1.00 86.19 92 CYS A O 1
ATOM 761 N N . ARG A 1 93 ? -1.463 -7.291 -14.991 1.00 84.81 93 ARG A N 1
ATOM 762 C CA . ARG A 1 93 ? -2.136 -7.946 -16.123 1.00 84.81 93 ARG A CA 1
ATOM 763 C C . ARG A 1 93 ? -1.631 -7.472 -17.490 1.00 84.81 93 ARG A C 1
ATOM 765 O O . ARG A 1 93 ? -1.625 -8.248 -18.441 1.00 84.81 93 ARG A O 1
ATOM 772 N N . LEU A 1 94 ? -1.275 -6.192 -17.625 1.00 87.38 94 LEU A N 1
ATOM 773 C CA . LEU A 1 94 ? -1.062 -5.539 -18.926 1.00 87.38 94 LEU A CA 1
ATOM 774 C C . LEU A 1 94 ? 0.399 -5.186 -19.247 1.00 87.38 94 LEU A C 1
ATOM 776 O O . LEU A 1 94 ? 0.646 -4.654 -20.334 1.00 87.38 94 LEU A O 1
ATOM 780 N N . SER A 1 95 ? 1.352 -5.434 -18.344 1.00 90.06 95 SER A N 1
ATOM 781 C CA . SER A 1 95 ? 2.774 -5.171 -18.596 1.00 90.06 95 SER A CA 1
ATOM 782 C C . SER A 1 95 ? 3.471 -6.342 -19.292 1.00 90.06 95 SER A C 1
ATOM 784 O O . SER A 1 95 ? 3.285 -7.511 -18.951 1.00 90.06 95 SER A O 1
ATOM 786 N N . LEU A 1 96 ? 4.318 -6.017 -20.268 1.00 89.31 96 LEU A N 1
ATOM 787 C CA . LEU A 1 96 ? 5.174 -6.975 -20.974 1.00 89.31 96 LEU A CA 1
ATOM 788 C C . LEU A 1 96 ? 6.399 -7.431 -20.172 1.00 89.31 96 LEU A C 1
ATOM 790 O O . LEU A 1 96 ? 6.921 -8.512 -20.428 1.00 89.31 96 LEU A O 1
ATOM 794 N N . ALA A 1 97 ? 6.869 -6.603 -19.244 1.00 86.44 97 ALA A N 1
ATOM 795 C CA . ALA A 1 97 ? 8.112 -6.807 -18.509 1.00 86.44 97 ALA A CA 1
ATOM 796 C C . ALA A 1 97 ? 7.861 -6.534 -17.022 1.00 86.44 97 ALA A C 1
ATOM 798 O O . ALA A 1 97 ? 6.814 -6.928 -16.506 1.00 86.44 97 ALA A O 1
ATOM 799 N N . THR A 1 98 ? 8.790 -5.856 -16.345 1.00 88.00 98 THR A N 1
ATOM 800 C CA . THR A 1 98 ? 8.606 -5.401 -14.966 1.00 88.00 98 THR A CA 1
ATOM 801 C C . THR A 1 98 ? 7.245 -4.726 -14.802 1.00 88.00 98 THR A C 1
ATOM 803 O O . THR A 1 98 ? 6.857 -3.890 -15.624 1.00 88.00 98 THR A O 1
ATOM 806 N N . ASN A 1 99 ? 6.499 -5.131 -13.778 1.00 89.12 99 ASN A N 1
ATOM 807 C CA . ASN A 1 99 ? 5.136 -4.661 -13.530 1.00 89.12 99 ASN A CA 1
ATOM 808 C C . ASN A 1 99 ? 4.980 -3.949 -12.184 1.00 89.12 99 ASN A C 1
ATOM 810 O O . ASN A 1 99 ? 4.110 -3.092 -12.057 1.00 89.12 99 ASN 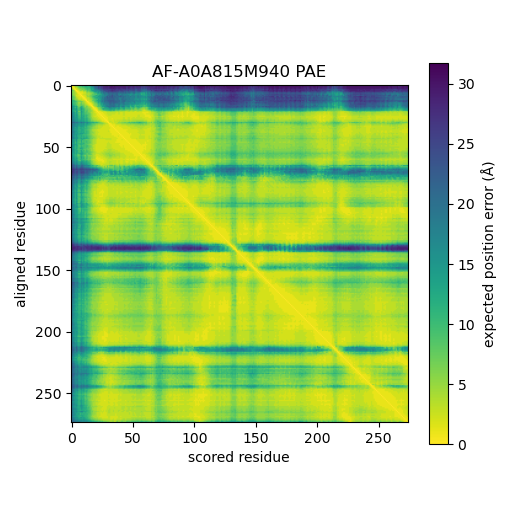A O 1
ATOM 814 N N . CYS A 1 100 ? 5.850 -4.242 -11.219 1.00 93.06 100 CYS A N 1
ATOM 815 C CA . CYS A 1 100 ? 5.831 -3.655 -9.890 1.00 93.06 100 CYS A CA 1
ATOM 816 C C . CYS A 1 100 ? 7.260 -3.353 -9.431 1.00 93.06 100 CYS A C 1
ATOM 818 O O . CYS A 1 100 ? 8.138 -4.220 -9.483 1.00 93.06 100 CYS A O 1
ATOM 820 N N . VAL A 1 101 ? 7.487 -2.122 -8.981 1.00 94.56 101 VAL A N 1
ATOM 821 C CA . VAL A 1 101 ? 8.719 -1.702 -8.312 1.00 94.56 101 VAL A CA 1
ATOM 822 C C . VAL A 1 101 ? 8.370 -1.302 -6.886 1.00 94.56 101 VAL A C 1
ATOM 824 O O . VAL A 1 101 ? 7.544 -0.418 -6.666 1.00 94.56 101 VAL A O 1
ATOM 827 N N . ILE A 1 102 ? 9.010 -1.961 -5.925 1.00 95.69 102 ILE A N 1
ATOM 828 C CA . ILE A 1 102 ? 8.816 -1.744 -4.493 1.00 95.69 102 ILE A CA 1
ATOM 829 C C . ILE A 1 102 ? 9.997 -0.934 -3.963 1.00 95.69 102 ILE A C 1
ATOM 831 O O . ILE A 1 102 ? 11.142 -1.360 -4.102 1.00 95.69 102 ILE A O 1
ATOM 835 N N . LEU A 1 103 ? 9.729 0.206 -3.329 1.00 95.94 103 LEU A N 1
ATOM 836 C CA . LEU A 1 103 ? 10.735 1.016 -2.640 1.00 95.94 103 LEU A CA 1
ATOM 837 C C . LEU A 1 103 ? 10.397 1.063 -1.150 1.00 95.94 103 LEU A C 1
ATOM 839 O O . LEU A 1 103 ? 9.356 1.598 -0.766 1.00 95.94 103 LEU A O 1
ATOM 843 N N . LEU A 1 104 ? 11.277 0.525 -0.308 1.00 95.94 104 LEU A N 1
ATOM 844 C CA . LEU A 1 104 ? 11.098 0.518 1.144 1.00 95.94 104 LEU A CA 1
ATOM 845 C C . LEU A 1 104 ? 12.344 1.044 1.855 1.00 95.94 104 LEU A C 1
ATOM 847 O O . LEU A 1 104 ? 13.471 0.706 1.499 1.00 95.94 104 LEU A O 1
ATOM 851 N N . SER A 1 105 ? 12.136 1.822 2.916 1.00 95.06 105 SER A N 1
ATOM 852 C CA . SER A 1 105 ? 13.200 2.239 3.832 1.00 95.06 105 SER A CA 1
ATOM 853 C C . SER A 1 105 ? 12.823 1.891 5.274 1.00 95.06 105 SER A C 1
ATOM 855 O O . SER A 1 105 ? 12.673 0.705 5.576 1.00 95.06 105 SER A O 1
ATOM 857 N N . HIS A 1 106 ? 12.672 2.871 6.166 1.00 93.38 106 HIS A N 1
ATOM 858 C CA . HIS A 1 106 ? 12.415 2.652 7.599 1.00 93.38 106 HIS A CA 1
ATOM 859 C C . HIS A 1 106 ? 10.995 3.017 8.032 1.00 93.38 106 HIS A C 1
ATOM 861 O O . HIS A 1 106 ? 10.668 2.960 9.215 1.00 93.38 106 HIS A O 1
ATOM 867 N N . ARG A 1 107 ? 10.134 3.376 7.079 1.00 92.88 107 ARG A N 1
ATOM 868 C CA . ARG A 1 107 ? 8.722 3.668 7.311 1.00 92.88 107 ARG A CA 1
ATOM 869 C C . ARG A 1 107 ? 7.853 2.483 6.904 1.00 92.88 107 ARG A C 1
ATOM 871 O O . ARG A 1 107 ? 8.014 1.944 5.813 1.00 92.88 107 ARG A O 1
ATOM 878 N N . TYR A 1 108 ? 6.903 2.112 7.757 1.00 93.88 108 TYR A N 1
ATOM 879 C CA . TYR A 1 108 ? 5.846 1.158 7.427 1.00 93.88 108 TYR A CA 1
ATOM 880 C C . TYR A 1 108 ? 4.723 1.826 6.631 1.00 93.88 108 TYR A C 1
ATOM 882 O O . TYR A 1 108 ? 4.197 1.253 5.675 1.00 93.88 108 TYR A O 1
ATOM 890 N N . GLY A 1 109 ? 4.399 3.074 6.975 1.00 90.38 109 GLY A N 1
ATOM 891 C CA . GLY A 1 109 ? 3.510 3.928 6.194 1.00 90.38 109 GLY A CA 1
ATOM 892 C C . GLY A 1 109 ? 2.101 4.076 6.761 1.00 90.38 109 GLY A C 1
ATOM 893 O O . GLY A 1 109 ? 1.779 3.646 7.865 1.00 90.38 109 GLY A O 1
ATOM 894 N N . TRP A 1 110 ? 1.247 4.748 5.986 1.00 89.31 110 TRP A N 1
ATOM 895 C CA . TRP A 1 110 ? -0.103 5.115 6.413 1.00 89.31 110 TRP A CA 1
ATOM 896 C C . TRP A 1 110 ? -1.022 3.893 6.516 1.00 89.31 110 TRP A C 1
ATOM 898 O O . TRP A 1 110 ? -1.139 3.127 5.560 1.00 89.31 110 TRP A O 1
ATOM 908 N N . ARG A 1 111 ? -1.674 3.738 7.672 1.00 91.19 111 ARG A N 1
ATOM 909 C CA . ARG A 1 111 ? -2.677 2.709 7.976 1.00 91.19 111 ARG A CA 1
ATOM 910 C C . ARG A 1 111 ? -4.051 3.372 7.922 1.00 91.19 111 ARG A C 1
ATOM 912 O O . ARG A 1 111 ? -4.405 4.095 8.850 1.00 91.19 111 ARG A O 1
ATOM 919 N N . SER A 1 112 ? -4.758 3.208 6.809 1.00 90.81 112 SER A N 1
ATOM 920 C CA . SER A 1 112 ? -6.060 3.839 6.589 1.00 90.81 112 SER A CA 1
ATOM 921 C C . SER A 1 112 ? -7.181 3.042 7.251 1.00 90.81 112 SER A C 1
ATOM 923 O O . SER A 1 112 ? -7.091 1.819 7.378 1.00 90.81 112 SER A O 1
ATOM 925 N N . LEU A 1 113 ? -8.276 3.720 7.592 1.00 93.44 113 LEU A N 1
ATOM 926 C CA . LEU A 1 113 ? -9.528 3.038 7.907 1.00 93.44 113 LEU A CA 1
ATOM 927 C C . LEU A 1 113 ? -10.021 2.235 6.686 1.00 93.44 113 LEU A C 1
ATOM 929 O O . LEU A 1 113 ? -9.859 2.700 5.552 1.00 93.44 113 LEU A O 1
ATOM 933 N N . PRO A 1 114 ? -10.609 1.042 6.878 1.00 93.12 114 PRO A N 1
ATOM 934 C CA . PRO A 1 114 ? -11.232 0.308 5.783 1.00 93.12 114 PRO A CA 1
ATOM 935 C C . PRO A 1 114 ? -12.418 1.087 5.209 1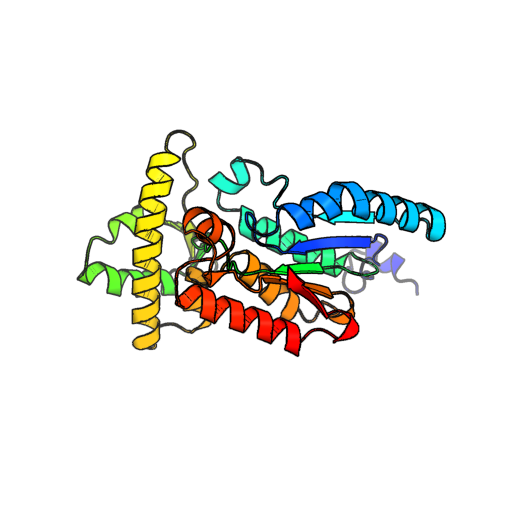.00 93.12 114 PRO A C 1
ATOM 937 O O . PRO A 1 114 ? -13.298 1.518 5.946 1.00 93.12 114 PRO A O 1
ATOM 940 N N . ASN A 1 115 ? -12.490 1.215 3.884 1.00 92.62 115 ASN A N 1
ATOM 941 C CA . ASN A 1 115 ? -13.646 1.837 3.229 1.00 92.62 115 ASN A CA 1
ATOM 942 C C . ASN A 1 115 ? -14.930 1.008 3.446 1.00 92.62 115 ASN A C 1
ATOM 944 O O . ASN A 1 115 ? -16.040 1.535 3.500 1.00 92.62 115 ASN A O 1
ATOM 948 N N . ARG A 1 116 ? -14.777 -0.314 3.591 1.00 92.88 116 ARG A N 1
ATOM 949 C CA . ARG A 1 116 ? -15.870 -1.265 3.804 1.00 92.88 116 ARG A CA 1
ATOM 950 C C . ARG A 1 116 ? -15.512 -2.254 4.904 1.00 92.88 116 ARG A C 1
ATOM 952 O O . ARG A 1 116 ? -14.386 -2.740 4.951 1.00 92.88 116 ARG A O 1
ATOM 959 N N . ILE A 1 117 ? -16.483 -2.572 5.753 1.00 94.94 117 ILE A N 1
ATOM 960 C CA . ILE A 1 117 ? -16.371 -3.574 6.820 1.00 94.94 117 ILE A CA 1
ATOM 961 C C . ILE A 1 117 ? -17.632 -4.437 6.775 1.00 94.94 117 ILE A C 1
ATOM 963 O O . ILE A 1 117 ? -18.732 -3.896 6.675 1.00 94.94 117 ILE A O 1
ATOM 967 N N . THR A 1 118 ? -17.512 -5.764 6.842 1.00 95.50 118 THR A N 1
ATOM 968 C CA . THR A 1 118 ? -18.697 -6.638 6.891 1.00 95.50 118 THR A CA 1
ATOM 969 C C . THR A 1 118 ? -19.532 -6.341 8.137 1.00 95.50 118 THR A C 1
ATOM 971 O O . THR A 1 118 ? -19.003 -5.943 9.181 1.00 95.50 118 THR A O 1
ATOM 974 N N . SER A 1 119 ? -20.855 -6.508 8.050 1.00 94.31 119 SER A N 1
ATOM 975 C CA . SER A 1 119 ? -21.724 -6.276 9.208 1.00 94.31 119 SER A CA 1
ATOM 976 C C . SER A 1 119 ? -21.366 -7.170 10.394 1.00 94.31 119 SER A C 1
ATOM 978 O O . SER A 1 119 ? -21.387 -6.690 11.524 1.00 94.31 119 SER A O 1
ATOM 980 N N . ASP A 1 120 ? -20.991 -8.428 10.149 1.00 94.62 120 ASP A N 1
ATOM 981 C CA . ASP A 1 120 ? -20.533 -9.350 11.194 1.00 94.62 120 ASP A CA 1
ATOM 982 C C . ASP A 1 120 ? -19.300 -8.806 11.933 1.00 94.62 120 ASP A C 1
ATOM 984 O O . ASP A 1 120 ? -19.325 -8.653 13.158 1.00 94.62 120 ASP A O 1
ATOM 988 N N . LEU A 1 121 ? -18.260 -8.409 11.190 1.00 96.19 121 LEU A N 1
ATOM 989 C CA . LEU A 1 121 ? -17.035 -7.864 11.769 1.00 96.19 121 LEU A CA 1
ATOM 990 C C . LEU A 1 121 ? -17.306 -6.571 12.545 1.00 96.19 121 LEU A C 1
ATOM 992 O O . LEU A 1 121 ? -16.878 -6.442 13.692 1.00 96.19 121 LEU A O 1
ATOM 996 N N . LEU A 1 122 ? -18.051 -5.618 11.971 1.00 95.00 122 LEU A N 1
ATOM 997 C CA . LEU A 1 122 ? -18.306 -4.350 12.657 1.00 95.00 122 LEU A CA 1
ATOM 998 C C . LEU A 1 122 ? -19.144 -4.537 13.928 1.00 95.00 122 LEU A C 1
ATOM 1000 O O . LEU A 1 122 ? -18.904 -3.847 14.918 1.00 95.00 122 LEU A O 1
ATOM 1004 N N . ASN A 1 123 ? -20.100 -5.469 13.929 1.00 93.75 123 ASN A N 1
ATOM 1005 C CA . ASN A 1 123 ? -20.909 -5.761 15.110 1.00 93.75 123 ASN A CA 1
ATOM 1006 C C . ASN A 1 123 ? -20.061 -6.356 16.241 1.00 93.75 123 ASN A C 1
ATOM 1008 O O . ASN A 1 123 ? -20.137 -5.856 17.363 1.00 93.75 123 ASN A O 1
ATOM 1012 N N . LYS A 1 124 ? -19.173 -7.316 15.940 1.00 94.69 124 LYS A N 1
ATOM 1013 C CA . LYS A 1 124 ? -18.205 -7.857 16.914 1.00 94.69 124 LYS A CA 1
ATOM 1014 C C . LYS A 1 124 ? -17.327 -6.759 17.520 1.00 94.69 124 LYS A C 1
ATOM 1016 O O . LYS A 1 124 ? -17.110 -6.731 18.728 1.00 94.69 124 LYS A O 1
ATOM 1021 N N . LEU A 1 125 ? -16.861 -5.815 16.699 1.00 94.25 125 LEU A N 1
ATOM 1022 C CA . LEU A 1 125 ? -16.070 -4.677 17.178 1.00 94.25 125 LEU A CA 1
ATOM 1023 C C . LEU A 1 125 ? -16.905 -3.743 18.070 1.00 94.25 125 LEU A C 1
ATOM 1025 O O . LEU A 1 125 ? -16.435 -3.316 19.124 1.00 94.25 125 LEU A O 1
ATOM 1029 N N . LYS A 1 126 ? -18.154 -3.442 17.689 1.00 92.50 126 LYS A N 1
ATOM 1030 C CA . LYS A 1 126 ? -19.063 -2.591 18.479 1.00 92.50 126 LYS A CA 1
ATOM 1031 C C . LYS A 1 126 ? -19.371 -3.172 19.857 1.00 92.50 126 LYS A C 1
ATOM 1033 O O . LYS A 1 126 ? -19.488 -2.390 20.801 1.00 92.50 126 LYS A O 1
ATOM 1038 N N . GLU A 1 127 ? -19.478 -4.494 19.986 1.00 91.00 127 GLU A N 1
ATOM 1039 C CA . GLU A 1 127 ? -19.675 -5.158 21.280 1.00 91.00 127 GLU A CA 1
ATOM 1040 C C . GLU A 1 127 ? -18.537 -4.825 22.251 1.00 91.00 127 GLU A C 1
ATOM 1042 O O . GLU A 1 127 ? -18.805 -4.393 23.371 1.00 91.00 127 GLU A O 1
ATOM 1047 N N . ILE A 1 128 ? -17.280 -4.899 21.799 1.00 90.56 128 ILE A N 1
ATOM 1048 C CA . ILE A 1 128 ? -16.113 -4.528 22.615 1.00 90.56 128 ILE A CA 1
ATOM 1049 C C . ILE A 1 128 ? -16.131 -3.036 22.971 1.00 90.56 128 ILE A C 1
ATOM 1051 O O . ILE A 1 128 ? -15.923 -2.667 24.125 1.00 90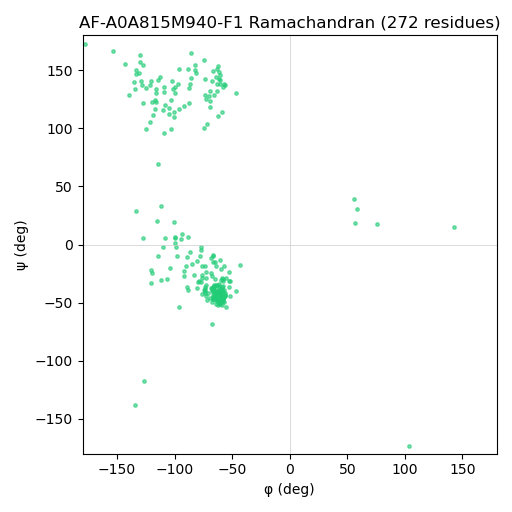.56 128 ILE A O 1
ATOM 1055 N N . VAL A 1 129 ? -16.413 -2.167 21.996 1.00 85.62 129 VAL A N 1
ATOM 1056 C CA . VAL A 1 129 ? -16.380 -0.706 22.193 1.00 85.62 129 VAL A CA 1
ATOM 1057 C C . VAL A 1 129 ? -17.466 -0.232 23.158 1.00 85.62 129 VAL A C 1
ATOM 1059 O O . VAL A 1 129 ? -17.205 0.643 23.982 1.00 85.62 129 VAL A O 1
ATOM 1062 N N . SER A 1 130 ? -18.660 -0.831 23.100 1.00 73.88 130 SER A N 1
ATOM 1063 C CA . SER A 1 130 ? -19.813 -0.454 23.930 1.00 73.88 130 SER A CA 1
ATOM 1064 C C . SER A 1 130 ? -19.573 -0.581 25.440 1.00 73.88 130 SER A C 1
ATOM 1066 O O . SER A 1 130 ? -20.249 0.086 26.223 1.00 73.88 130 SER A O 1
ATOM 1068 N N . VAL A 1 131 ? -18.586 -1.387 25.842 1.00 62.12 131 VAL A N 1
ATOM 1069 C CA . VAL A 1 131 ? -18.161 -1.557 27.238 1.00 62.12 131 VAL A CA 1
ATOM 1070 C C . VAL A 1 131 ? -17.334 -0.361 27.734 1.00 62.12 131 VAL A C 1
ATOM 1072 O O . VAL A 1 131 ? -17.399 -0.036 28.918 1.00 62.12 131 VAL A O 1
ATOM 1075 N N . ASP A 1 132 ? -16.612 0.329 26.841 1.00 58.44 132 ASP A N 1
ATOM 1076 C CA . ASP A 1 132 ? -15.586 1.318 27.197 1.00 58.44 132 ASP A CA 1
ATOM 1077 C C . ASP A 1 132 ? -15.946 2.785 26.843 1.00 58.44 132 ASP A C 1
ATOM 1079 O O . ASP A 1 132 ? -15.491 3.677 27.557 1.00 58.44 132 ASP A O 1
ATOM 1083 N N . GLN A 1 133 ? -16.731 3.078 25.784 1.00 58.50 133 GLN A N 1
ATOM 1084 C CA . GLN A 1 133 ? -17.231 4.427 25.386 1.00 58.50 133 GLN A CA 1
ATOM 1085 C C . GLN A 1 133 ? -18.168 4.354 24.136 1.00 58.50 133 GLN A C 1
ATOM 1087 O O . GLN A 1 133 ? -18.325 3.278 23.567 1.00 58.50 133 GLN A O 1
ATOM 1092 N N . PRO A 1 134 ? -18.867 5.426 23.680 1.00 54.34 134 PRO A N 1
ATOM 1093 C CA . PRO A 1 134 ? -20.051 5.258 22.830 1.00 54.34 134 PRO A CA 1
ATOM 1094 C C . PRO A 1 134 ? -19.736 4.840 21.385 1.00 54.34 134 PRO A C 1
ATOM 1096 O O . PRO A 1 134 ? -19.070 5.566 20.641 1.00 54.34 134 PRO A O 1
ATOM 1099 N N . SER A 1 135 ? -20.405 3.768 20.945 1.00 63.62 135 SER A N 1
ATOM 1100 C CA . SER A 1 135 ? -20.579 3.278 19.560 1.00 63.62 135 SER A CA 1
ATOM 1101 C C . SER A 1 135 ? -20.891 4.380 18.531 1.00 63.62 135 SER A C 1
ATOM 1103 O O . SER A 1 135 ? -20.675 4.213 17.334 1.00 63.62 135 SER A O 1
ATOM 1105 N N . SER A 1 136 ? -21.317 5.550 19.014 1.00 78.56 136 SER A N 1
ATOM 1106 C CA . SER A 1 136 ? -21.647 6.746 18.247 1.00 78.56 136 SER A CA 1
ATOM 1107 C C . SER A 1 136 ? -20.565 7.237 17.281 1.00 78.56 136 SER A C 1
ATOM 1109 O O . SER A 1 136 ? -20.932 7.805 16.260 1.00 78.56 136 SER A O 1
ATOM 1111 N N . LEU A 1 137 ? -19.262 7.058 17.551 1.00 88.00 137 LEU A N 1
ATOM 1112 C CA . LEU A 1 137 ? -18.225 7.449 16.579 1.00 88.00 137 LEU A CA 1
ATOM 1113 C C . LEU A 1 137 ? -18.225 6.513 15.369 1.00 88.00 137 LEU A C 1
ATOM 1115 O O . LEU A 1 137 ? -18.175 6.979 14.234 1.00 88.00 137 LEU A O 1
ATOM 1119 N N . ILE A 1 138 ? -18.368 5.209 15.609 1.00 91.56 138 ILE A N 1
ATOM 1120 C CA . ILE A 1 138 ? -18.489 4.212 14.544 1.00 91.56 138 ILE A CA 1
ATOM 1121 C C . ILE A 1 138 ? -19.772 4.469 13.747 1.00 91.56 138 ILE A C 1
ATOM 1123 O O . ILE A 1 138 ? -19.722 4.508 12.525 1.00 91.56 138 ILE A O 1
ATOM 1127 N N . ASP A 1 139 ? -20.897 4.731 14.416 1.00 90.31 139 ASP A N 1
ATOM 1128 C CA . ASP A 1 139 ? -22.180 5.023 13.753 1.00 90.31 139 ASP A CA 1
ATOM 1129 C C . ASP A 1 139 ? -22.186 6.375 13.005 1.00 90.31 139 ASP A C 1
ATOM 1131 O O . ASP A 1 139 ? -22.955 6.586 12.058 1.00 90.31 139 ASP A O 1
ATOM 1135 N N . LYS A 1 140 ? -21.328 7.320 13.415 1.00 90.62 140 LYS A N 1
ATOM 1136 C CA . LYS A 1 140 ? -21.077 8.585 12.704 1.00 90.62 140 LYS A CA 1
ATOM 1137 C C . LYS A 1 140 ? -20.174 8.405 11.488 1.00 90.62 140 LYS A C 1
ATOM 1139 O O . LYS A 1 140 ? -20.360 9.129 10.513 1.00 90.62 140 LYS A O 1
ATOM 1144 N N . ALA A 1 141 ? -19.237 7.469 11.527 1.00 92.75 141 ALA A N 1
ATOM 1145 C CA . ALA A 1 141 ? -18.305 7.251 10.432 1.00 92.75 141 ALA A CA 1
ATOM 1146 C C . ALA A 1 141 ? -18.827 6.253 9.397 1.00 92.75 141 ALA A C 1
ATOM 1148 O O . ALA A 1 141 ? -18.620 6.464 8.213 1.00 92.75 141 ALA A O 1
ATOM 1149 N N . TYR A 1 142 ? -19.545 5.211 9.813 1.00 94.75 142 TYR A N 1
ATOM 1150 C CA . TYR A 1 142 ? -19.991 4.133 8.936 1.00 94.75 142 TYR A CA 1
ATOM 1151 C C . TYR A 1 142 ? -21.514 4.086 8.796 1.00 94.75 142 TYR A C 1
ATOM 1153 O O . TYR A 1 142 ? -22.257 4.269 9.763 1.00 94.75 142 TYR A O 1
ATOM 1161 N N . VAL A 1 143 ? -21.990 3.792 7.587 1.00 94.19 143 VAL A N 1
ATOM 1162 C CA . VAL A 1 143 ? -23.411 3.586 7.275 1.00 94.19 143 VAL A CA 1
ATOM 1163 C C . VAL A 1 143 ? -23.635 2.187 6.711 1.00 94.19 143 VAL A C 1
ATOM 1165 O O . VAL A 1 143 ? -22.797 1.685 5.970 1.00 94.19 143 VAL A O 1
ATOM 1168 N N . LEU A 1 144 ? -24.739 1.546 7.097 1.00 93.75 144 LEU A N 1
ATOM 1169 C CA . LEU A 1 144 ? -25.110 0.232 6.576 1.00 93.75 144 LEU A CA 1
ATOM 1170 C C . LEU A 1 144 ? -25.517 0.350 5.102 1.00 93.75 144 LEU A C 1
ATOM 1172 O O . LEU A 1 144 ? -26.334 1.201 4.755 1.00 93.75 144 LEU A O 1
ATOM 1176 N N . ASP A 1 145 ? -24.972 -0.536 4.282 1.00 91.00 145 ASP A N 1
ATOM 1177 C CA . ASP A 1 145 ? -25.346 -0.792 2.899 1.00 91.00 145 ASP A CA 1
ATOM 1178 C C . ASP A 1 145 ? -25.761 -2.268 2.784 1.00 91.00 145 ASP A C 1
ATOM 1180 O O . ASP A 1 145 ? -24.941 -3.190 2.853 1.00 91.00 145 ASP A O 1
ATOM 1184 N N . ASP A 1 146 ? -27.068 -2.491 2.670 1.00 88.50 146 ASP A N 1
ATOM 1185 C CA . ASP A 1 146 ? -27.710 -3.803 2.594 1.00 88.50 146 ASP A CA 1
ATOM 1186 C C . ASP A 1 146 ? -27.931 -4.281 1.149 1.00 88.50 146 ASP A C 1
ATOM 1188 O O . ASP A 1 146 ? -28.544 -5.324 0.928 1.00 88.50 146 ASP A O 1
ATOM 1192 N N . ASN A 1 147 ? -27.378 -3.573 0.156 1.00 85.44 147 ASN A N 1
ATOM 1193 C CA . ASN A 1 147 ? -27.457 -3.973 -1.253 1.00 85.44 147 ASN A CA 1
ATOM 1194 C C . ASN A 1 147 ? -26.481 -5.107 -1.625 1.00 85.44 147 ASN A C 1
ATOM 1196 O O . ASN A 1 147 ? -26.483 -5.584 -2.762 1.00 85.44 147 ASN A O 1
ATOM 1200 N N . PHE A 1 148 ? -25.629 -5.534 -0.690 1.00 76.75 148 PHE A N 1
ATOM 1201 C CA . PHE A 1 148 ? -24.667 -6.620 -0.867 1.00 76.75 148 PHE A CA 1
ATOM 1202 C C . PHE A 1 148 ? -25.222 -7.949 -0.337 1.00 76.75 148 PHE A C 1
ATOM 1204 O O . PHE A 1 148 ? -26.005 -7.974 0.607 1.00 76.75 148 PHE A O 1
ATOM 1211 N N . ILE A 1 149 ? -24.785 -9.069 -0.933 1.00 79.19 149 ILE A N 1
ATOM 1212 C CA . ILE A 1 149 ? -25.188 -10.429 -0.513 1.00 79.19 149 ILE A CA 1
ATOM 1213 C C . ILE A 1 149 ? -24.877 -10.653 0.972 1.00 79.19 149 ILE A C 1
ATOM 1215 O O . ILE A 1 149 ? -25.692 -11.203 1.708 1.00 79.19 149 ILE A O 1
ATOM 1219 N N . GLU A 1 150 ? -23.698 -10.208 1.394 1.00 83.81 150 GLU A N 1
ATOM 1220 C CA . GLU A 1 150 ? -23.350 -10.019 2.794 1.00 83.81 150 GLU A CA 1
ATOM 1221 C C . GLU A 1 150 ? -23.382 -8.515 3.054 1.00 83.81 150 GLU A C 1
ATOM 1223 O O . GLU A 1 150 ? -22.650 -7.770 2.403 1.00 83.81 150 GLU A O 1
ATOM 1228 N N . SER A 1 151 ? -24.264 -8.056 3.943 1.00 89.06 151 SER A N 1
ATOM 1229 C CA . SER A 1 151 ? -24.409 -6.627 4.215 1.00 89.06 151 SER A CA 1
ATOM 1230 C C . SER A 1 151 ? -23.095 -6.040 4.735 1.00 89.06 151 SER A C 1
ATOM 1232 O O . SER A 1 151 ? -22.370 -6.666 5.518 1.00 89.06 151 SER A O 1
ATOM 1234 N N . VAL A 1 152 ? -22.784 -4.820 4.303 1.00 94.69 152 VAL A N 1
ATOM 1235 C CA . VAL A 1 152 ? -21.529 -4.141 4.639 1.00 94.69 152 VAL A CA 1
ATOM 1236 C C . VAL A 1 152 ? -21.803 -2.765 5.212 1.00 94.69 152 VAL A C 1
ATOM 1238 O O . VAL A 1 152 ? -22.813 -2.135 4.933 1.00 94.69 152 VAL A O 1
ATOM 1241 N N . TYR A 1 153 ? -20.878 -2.278 6.018 1.00 95.38 153 TYR A N 1
ATOM 1242 C CA . TYR A 1 153 ? -20.823 -0.895 6.446 1.00 95.38 153 TYR A CA 1
ATOM 1243 C C . TYR A 1 153 ? -19.796 -0.147 5.606 1.00 95.38 153 TYR A C 1
ATOM 1245 O O . TYR A 1 153 ? -18.663 -0.608 5.467 1.00 95.38 153 TYR A O 1
ATOM 1253 N N . VAL A 1 154 ? -20.186 1.004 5.066 1.00 94.31 154 VAL A N 1
ATOM 1254 C CA . VAL A 1 154 ? -19.350 1.851 4.207 1.00 94.31 154 VAL A CA 1
ATOM 1255 C C . VAL A 1 154 ? -18.957 3.115 4.962 1.00 94.31 154 VAL A C 1
ATOM 1257 O O . VAL A 1 154 ? -19.796 3.717 5.640 1.00 94.31 154 VAL A O 1
ATOM 1260 N N . LEU A 1 155 ? -17.685 3.498 4.867 1.00 95.00 155 LEU A N 1
ATOM 1261 C CA . LEU A 1 155 ? -17.160 4.732 5.443 1.00 95.00 155 LEU A CA 1
ATOM 1262 C C . LEU A 1 155 ? -17.787 5.934 4.723 1.00 95.00 155 LEU A C 1
ATOM 1264 O O . LEU A 1 155 ? -17.821 5.995 3.496 1.00 95.00 155 LEU A O 1
ATOM 1268 N N . ARG A 1 156 ? -18.342 6.878 5.483 1.00 93.69 156 ARG A N 1
ATOM 1269 C CA . ARG A 1 156 ? -18.961 8.082 4.924 1.00 93.69 156 ARG A CA 1
ATOM 1270 C C . ARG A 1 156 ? -17.890 8.972 4.295 1.00 93.69 156 ARG 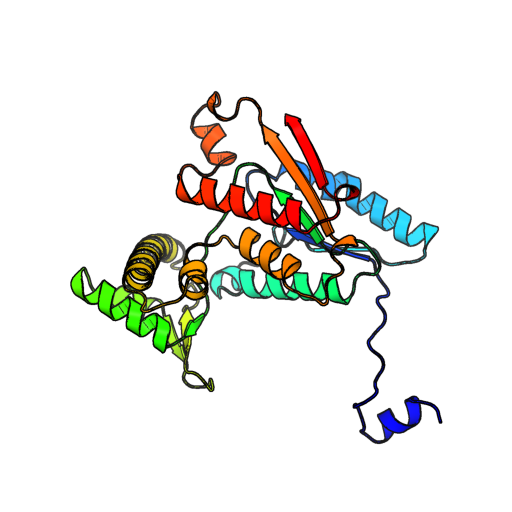A C 1
ATOM 1272 O O . ARG A 1 156 ? -16.843 9.132 4.916 1.00 93.69 156 ARG A O 1
ATOM 1279 N N . PRO A 1 157 ? -18.174 9.593 3.139 1.00 92.38 157 PRO A N 1
ATOM 1280 C CA . PRO A 1 157 ? -17.239 10.513 2.514 1.00 92.38 157 PRO A CA 1
ATOM 1281 C C . PRO A 1 157 ? -16.982 11.728 3.410 1.00 92.38 157 PRO A C 1
ATOM 1283 O O . PRO A 1 157 ? -17.846 12.159 4.185 1.00 92.38 157 PRO A O 1
ATOM 1286 N N . ILE A 1 158 ? -15.786 12.288 3.277 1.00 90.25 158 ILE A N 1
ATOM 1287 C CA . ILE A 1 158 ? -15.358 13.486 3.986 1.00 90.25 158 ILE A CA 1
ATOM 1288 C C . ILE A 1 158 ? -16.074 14.695 3.383 1.00 90.25 158 ILE A C 1
ATOM 1290 O O . ILE A 1 158 ? -15.981 14.967 2.190 1.00 90.25 158 ILE A O 1
ATOM 1294 N N . ASP A 1 159 ? -16.752 15.464 4.231 1.00 88.81 159 ASP A N 1
ATOM 1295 C CA . ASP A 1 159 ? -17.217 16.804 3.878 1.00 88.81 159 ASP A CA 1
ATOM 1296 C C . ASP A 1 159 ? -15.991 17.734 3.738 1.00 88.81 159 ASP A C 1
ATOM 1298 O O . ASP A 1 159 ? -15.270 17.921 4.730 1.00 88.81 159 ASP A O 1
ATOM 1302 N N . PRO A 1 160 ? -15.722 18.326 2.553 1.00 86.81 160 PRO A N 1
ATOM 1303 C CA . PRO A 1 160 ? -14.546 19.169 2.332 1.00 86.81 160 PRO A CA 1
ATOM 1304 C C . PRO A 1 160 ? -14.430 20.341 3.315 1.00 86.81 160 PRO A C 1
ATOM 1306 O O . PRO A 1 160 ? -13.316 20.755 3.645 1.00 86.81 160 PRO A O 1
ATOM 1309 N N . GLU A 1 161 ? -15.555 20.849 3.833 1.00 89.81 161 GLU A N 1
ATOM 1310 C CA . GLU A 1 161 ? -15.575 21.932 4.826 1.00 89.81 161 GLU A CA 1
ATOM 1311 C C . GLU A 1 161 ? -15.141 21.464 6.226 1.00 89.81 161 GLU A C 1
ATOM 1313 O O . GLU A 1 161 ? -14.734 22.275 7.058 1.00 89.81 161 GLU A O 1
ATOM 1318 N N . LYS A 1 162 ? -15.171 20.152 6.485 1.00 89.81 162 LYS A N 1
ATOM 1319 C CA . LYS A 1 162 ? -14.889 19.530 7.789 1.00 89.81 162 LYS A CA 1
ATOM 1320 C C . LYS A 1 162 ? -13.649 18.641 7.786 1.00 89.81 162 LYS A C 1
ATOM 1322 O O . LYS A 1 162 ? -13.485 17.821 8.687 1.00 89.81 162 LYS A O 1
ATOM 1327 N N . ARG A 1 163 ? -12.730 18.815 6.828 1.00 88.31 163 ARG A N 1
ATOM 1328 C CA . ARG A 1 163 ? -11.484 18.023 6.736 1.00 88.31 163 ARG A CA 1
ATOM 1329 C C . ARG A 1 163 ? -10.662 18.016 8.035 1.00 88.31 163 ARG A C 1
ATOM 1331 O O . ARG A 1 163 ? -10.081 16.991 8.379 1.00 88.31 163 ARG A O 1
ATOM 1338 N N . GLU A 1 164 ? -10.613 19.123 8.777 1.00 89.56 164 GLU A N 1
ATOM 1339 C CA . GLU A 1 164 ? -9.877 19.177 10.054 1.00 89.56 164 GLU A CA 1
ATOM 1340 C C . GLU A 1 164 ? -10.602 18.442 11.192 1.00 89.56 164 GLU A C 1
ATOM 1342 O O . GLU A 1 164 ? -9.964 17.725 11.963 1.00 89.56 164 GLU A O 1
ATOM 1347 N N . GLU A 1 165 ? -11.933 18.543 11.267 1.00 91.31 165 GLU A N 1
ATOM 1348 C CA . GLU A 1 165 ? -12.733 17.752 12.214 1.00 91.31 165 GLU A CA 1
ATOM 1349 C C . GLU A 1 165 ? -12.623 16.255 11.904 1.00 91.31 165 GLU A C 1
ATOM 1351 O O . GLU A 1 165 ? -12.461 15.441 12.816 1.00 91.31 165 GLU A O 1
ATOM 1356 N N . TRP A 1 166 ? -12.639 15.901 10.614 1.00 91.06 166 TRP A N 1
ATOM 1357 C CA . TRP A 1 166 ? -12.438 14.536 10.150 1.00 91.06 166 TRP A CA 1
ATOM 1358 C C . TRP A 1 166 ? -11.100 13.973 10.618 1.00 91.06 166 TRP A C 1
ATOM 1360 O O . TRP A 1 166 ? -11.086 12.896 11.195 1.00 91.06 166 TRP A O 1
ATOM 1370 N N . LYS A 1 167 ? -9.984 14.695 10.449 1.00 90.19 167 LYS A N 1
ATOM 1371 C CA . LYS A 1 167 ? -8.655 14.216 10.882 1.00 90.19 167 LYS A CA 1
ATOM 1372 C C . LYS A 1 167 ? -8.603 13.876 12.372 1.00 90.19 167 LYS A C 1
ATOM 1374 O O . LYS A 1 167 ? -7.954 12.907 12.766 1.00 90.19 167 LYS A O 1
ATOM 1379 N N . ILE A 1 168 ? -9.267 14.676 13.208 1.00 91.25 168 ILE A N 1
ATOM 1380 C CA . ILE A 1 168 ? -9.355 14.420 14.652 1.00 91.25 168 ILE A CA 1
ATOM 1381 C C . ILE A 1 168 ? -10.184 13.154 14.895 1.00 91.25 168 ILE A C 1
ATOM 1383 O O . ILE A 1 168 ? -9.724 12.238 15.575 1.00 91.25 168 ILE A O 1
ATOM 1387 N N . MET A 1 169 ? -11.365 13.071 14.278 1.00 91.06 169 MET A N 1
ATOM 1388 C CA . MET A 1 169 ? -12.256 11.919 14.407 1.00 91.06 169 MET A CA 1
ATOM 1389 C C . MET A 1 169 ? -11.622 10.620 13.886 1.00 91.06 169 MET A C 1
ATOM 1391 O O . MET A 1 169 ? -11.747 9.583 14.529 1.00 91.06 169 MET A O 1
ATOM 1395 N N . GLU A 1 170 ? -10.931 10.662 12.748 1.00 92.44 170 GLU A N 1
ATOM 1396 C CA . GLU A 1 170 ? -10.245 9.528 12.126 1.00 92.44 170 GLU A CA 1
ATOM 1397 C C . GLU A 1 170 ? -9.190 8.949 13.065 1.00 92.44 170 GLU A C 1
ATOM 1399 O O . GLU A 1 170 ? -9.091 7.729 13.203 1.00 92.44 170 GLU A O 1
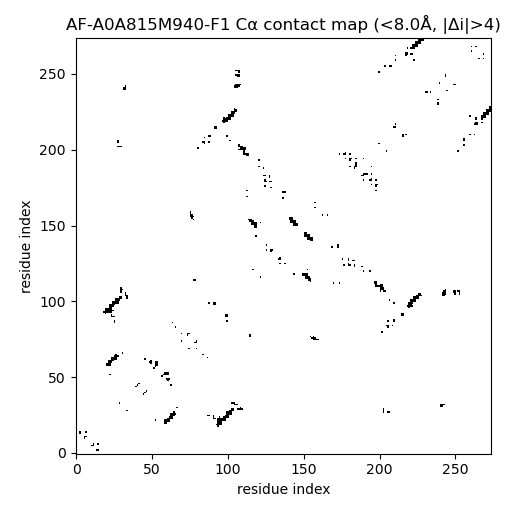ATOM 1404 N N . LYS A 1 171 ? -8.430 9.803 13.760 1.00 91.69 171 LYS A N 1
ATOM 1405 C CA . LYS A 1 171 ? -7.428 9.366 14.736 1.00 91.69 171 LYS A CA 1
ATOM 1406 C C . LYS A 1 171 ? -8.065 8.613 15.907 1.00 91.69 171 LYS A C 1
ATOM 1408 O O . LYS A 1 171 ? -7.577 7.541 16.286 1.00 91.69 171 LYS A O 1
ATOM 1413 N N . ASP A 1 172 ? -9.148 9.150 16.463 1.00 91.75 172 ASP A N 1
ATOM 1414 C CA . ASP A 1 172 ? -9.866 8.523 17.577 1.00 91.75 172 ASP A CA 1
ATOM 1415 C C . ASP A 1 172 ? -10.507 7.204 17.132 1.00 91.75 172 ASP A C 1
ATOM 1417 O O . ASP A 1 172 ? -10.329 6.167 17.773 1.00 91.75 172 ASP A O 1
ATOM 1421 N N . LEU A 1 173 ? -11.172 7.212 15.977 1.00 93.25 173 LEU A N 1
ATOM 1422 C CA . LEU A 1 173 ? -11.815 6.042 15.387 1.00 93.25 173 LEU A CA 1
ATOM 1423 C C . LEU A 1 173 ? -10.811 4.934 15.052 1.00 93.25 173 LEU A C 1
ATOM 1425 O O . LEU A 1 173 ? -11.067 3.769 15.347 1.00 93.25 173 LEU A O 1
ATOM 1429 N N . THR A 1 174 ? -9.649 5.289 14.501 1.00 93.31 174 THR A N 1
ATOM 1430 C CA . THR A 1 174 ? -8.551 4.347 14.239 1.00 93.31 174 THR A CA 1
ATOM 1431 C C . THR A 1 174 ? -8.076 3.703 15.536 1.00 93.31 174 THR A C 1
ATOM 1433 O O . THR A 1 174 ? -7.907 2.490 15.598 1.00 93.31 174 THR A O 1
ATOM 1436 N N . THR A 1 175 ? -7.904 4.490 16.599 1.00 92.75 175 THR A N 1
ATOM 1437 C CA . THR A 1 175 ? -7.475 3.969 17.907 1.00 92.75 175 THR A CA 1
ATOM 1438 C C . THR A 1 175 ? -8.502 2.989 18.478 1.00 92.75 175 THR A C 1
ATOM 1440 O O . THR A 1 175 ? -8.137 1.907 18.939 1.00 92.75 175 THR A O 1
ATOM 1443 N N . ILE A 1 176 ? -9.788 3.345 18.401 1.00 93.06 176 ILE A N 1
ATOM 1444 C CA . ILE A 1 176 ? -10.904 2.525 18.882 1.00 93.06 176 ILE A CA 1
ATOM 1445 C C . ILE A 1 176 ? -10.984 1.203 18.114 1.00 93.06 176 ILE A C 1
ATOM 1447 O O . ILE A 1 176 ? -11.014 0.141 18.733 1.00 93.06 176 ILE A O 1
ATOM 1451 N N . LEU A 1 177 ? -10.997 1.254 16.779 1.00 95.19 177 LEU A N 1
ATOM 1452 C CA . LEU A 1 177 ? -11.157 0.064 15.940 1.00 95.19 177 LEU A CA 1
ATOM 1453 C C . LEU A 1 177 ? -9.967 -0.888 16.058 1.00 95.19 177 LEU A C 1
ATOM 1455 O O . LEU A 1 177 ? -10.172 -2.094 16.145 1.00 95.19 177 LEU A O 1
ATOM 1459 N N . ARG A 1 178 ? -8.742 -0.360 16.141 1.00 94.94 178 ARG A N 1
ATOM 1460 C CA . ARG A 1 178 ? -7.535 -1.177 16.320 1.00 94.94 178 ARG A CA 1
ATOM 1461 C C . ARG A 1 178 ? -7.552 -1.911 17.653 1.00 94.94 178 ARG A C 1
ATOM 1463 O O . ARG A 1 178 ? -7.478 -3.136 17.667 1.00 94.94 178 ARG A O 1
ATOM 1470 N N . ARG A 1 179 ? -7.797 -1.190 18.755 1.00 94.56 179 ARG A N 1
ATOM 1471 C CA . ARG A 1 179 ? -7.938 -1.803 20.086 1.00 94.56 179 ARG A CA 1
ATOM 1472 C C . ARG A 1 179 ? -9.052 -2.850 20.118 1.00 94.56 179 ARG A C 1
ATOM 1474 O O . ARG A 1 179 ? -8.848 -3.930 20.663 1.00 94.56 179 ARG A O 1
ATOM 1481 N N . ALA A 1 180 ? -10.217 -2.544 19.547 1.00 95.31 180 ALA A N 1
ATOM 1482 C CA . ALA A 1 180 ? -11.321 -3.495 19.483 1.00 95.31 180 ALA A CA 1
ATOM 1483 C C . ALA A 1 180 ? -10.933 -4.747 18.682 1.00 95.31 180 ALA A C 1
ATOM 1485 O O . ALA A 1 180 ? -11.213 -5.858 19.123 1.00 95.31 180 ALA A O 1
ATOM 1486 N N . SER A 1 181 ? -10.235 -4.579 17.555 1.00 96.88 181 SER A N 1
ATOM 1487 C CA . SER A 1 181 ? -9.795 -5.696 16.718 1.00 96.88 181 SER A CA 1
ATOM 1488 C C . SER A 1 181 ? -8.739 -6.572 17.397 1.00 96.88 181 SER A C 1
ATOM 1490 O O . SER A 1 181 ? -8.828 -7.793 17.295 1.00 96.88 181 SER A O 1
ATOM 1492 N N . ASP A 1 182 ? -7.811 -5.989 18.164 1.00 96.62 182 ASP A N 1
ATOM 1493 C CA . ASP A 1 182 ? -6.842 -6.747 18.963 1.00 96.62 182 ASP A CA 1
ATOM 1494 C C . ASP A 1 182 ? -7.556 -7.599 20.030 1.00 96.62 182 ASP A C 1
ATOM 1496 O O . ASP A 1 182 ? -7.321 -8.803 20.118 1.00 96.62 182 ASP A O 1
ATOM 1500 N N . ILE A 1 183 ? -8.514 -7.021 20.768 1.00 96.44 183 ILE A N 1
ATOM 1501 C CA . ILE A 1 183 ? -9.307 -7.749 21.777 1.00 96.44 183 ILE A CA 1
ATOM 1502 C C . ILE A 1 183 ? -10.161 -8.852 21.128 1.00 96.44 183 ILE A C 1
ATOM 1504 O O . ILE A 1 183 ? -10.261 -9.962 21.654 1.00 96.44 183 ILE A O 1
ATOM 1508 N N . CYS A 1 184 ? -10.786 -8.581 19.978 1.00 96.81 184 CYS A N 1
ATOM 1509 C CA . CYS A 1 184 ? -11.539 -9.593 19.235 1.00 96.81 184 CYS A CA 1
ATOM 1510 C C . CYS A 1 184 ? -10.640 -10.755 18.782 1.00 96.81 184 CYS A C 1
ATOM 1512 O O . CYS A 1 184 ? -11.051 -11.916 18.860 1.00 96.81 184 CYS A O 1
ATOM 1514 N N . LEU A 1 185 ? -9.413 -10.466 18.340 1.00 97.69 185 LEU A N 1
ATOM 1515 C CA . LEU A 1 185 ? -8.443 -11.486 17.949 1.00 97.69 185 LEU A CA 1
ATOM 1516 C C . LEU A 1 185 ? -8.000 -12.328 19.157 1.00 97.69 185 LEU A C 1
ATOM 1518 O O . LEU A 1 185 ? -7.994 -13.557 19.071 1.00 97.69 185 LEU A O 1
ATOM 1522 N N . GLU A 1 186 ? -7.700 -11.698 20.298 1.00 97.25 186 GLU A N 1
ATOM 1523 C CA . GLU A 1 186 ? -7.369 -12.384 21.559 1.00 97.25 186 GLU A CA 1
ATOM 1524 C C . GLU A 1 186 ? -8.503 -13.315 22.020 1.00 97.25 186 GLU A C 1
ATOM 1526 O O . GLU A 1 186 ? -8.264 -14.462 22.413 1.00 97.25 186 GLU A O 1
ATOM 1531 N N . ASN A 1 187 ? -9.750 -12.856 21.884 1.00 96.44 187 ASN A N 1
ATOM 1532 C CA . ASN A 1 187 ? -10.958 -13.629 22.175 1.00 96.44 187 ASN A CA 1
ATOM 1533 C C . ASN A 1 187 ? -11.322 -14.649 21.082 1.00 96.44 187 ASN A C 1
ATOM 1535 O O . ASN A 1 187 ? -12.289 -15.395 21.245 1.00 96.44 187 ASN A O 1
ATOM 1539 N N . LYS A 1 188 ? -10.556 -14.712 19.983 1.00 97.19 188 LYS A N 1
ATOM 1540 C CA . LYS A 1 188 ? -10.764 -15.609 18.833 1.00 97.19 188 LYS A CA 1
ATOM 1541 C C . LYS A 1 188 ? -12.126 -15.435 18.150 1.00 97.19 188 LYS A C 1
ATOM 1543 O O . LYS A 1 188 ? -12.672 -16.397 17.610 1.00 97.19 188 LYS A O 1
ATOM 1548 N N . THR A 1 189 ? -12.686 -14.227 18.176 1.00 97.25 189 THR A N 1
ATOM 1549 C CA . THR A 1 189 ? -13.960 -13.905 17.506 1.00 97.25 189 THR A CA 1
ATOM 1550 C C . THR A 1 189 ? -13.769 -13.412 16.073 1.00 97.25 189 THR A C 1
ATOM 1552 O O . THR A 1 189 ? -14.713 -13.456 15.279 1.00 97.25 189 THR A O 1
ATOM 1555 N N . ILE A 1 190 ? -12.550 -12.982 15.740 1.00 97.88 190 ILE A N 1
ATOM 1556 C CA . ILE A 1 190 ? -12.113 -12.620 14.390 1.00 97.88 190 ILE A CA 1
ATOM 1557 C C . ILE A 1 190 ? -10.791 -13.323 14.058 1.00 97.88 190 ILE A C 1
ATOM 1559 O O . ILE A 1 190 ? -10.073 -13.808 14.935 1.00 97.88 190 ILE A O 1
ATOM 1563 N N . THR A 1 191 ? -10.470 -13.372 12.776 1.00 97.50 191 THR A N 1
ATOM 1564 C CA . THR A 1 191 ? -9.232 -13.911 12.215 1.00 97.50 191 THR A CA 1
ATOM 1565 C C . THR A 1 191 ? -8.112 -12.867 12.183 1.00 97.50 191 THR A C 1
ATOM 1567 O O . THR A 1 191 ? -8.347 -11.660 12.257 1.00 97.50 191 THR A O 1
ATOM 1570 N N . GLN A 1 192 ? -6.870 -13.326 11.982 1.00 94.94 192 GLN A N 1
ATOM 1571 C CA . GLN A 1 192 ? -5.733 -12.428 11.745 1.00 94.94 192 GLN A CA 1
ATOM 1572 C C . GLN A 1 192 ? -5.954 -11.540 10.510 1.00 94.94 192 GLN A C 1
ATOM 1574 O O . GLN A 1 192 ? -5.565 -10.376 10.523 1.00 94.94 192 GLN A O 1
ATOM 1579 N N . SER A 1 193 ? -6.596 -12.066 9.459 1.00 93.50 193 SER A N 1
ATOM 1580 C CA . SER A 1 193 ? -6.895 -11.300 8.242 1.00 93.50 193 SER A CA 1
ATOM 1581 C C . SER A 1 193 ? -7.853 -10.143 8.524 1.00 93.50 193 SER A C 1
ATOM 1583 O O . SER A 1 193 ? -7.606 -9.026 8.085 1.00 93.50 193 SER A O 1
ATOM 1585 N N . GLU A 1 194 ? -8.910 -10.385 9.301 1.00 96.00 194 GLU A N 1
ATOM 1586 C CA . GLU A 1 194 ? -9.868 -9.344 9.691 1.00 96.00 194 GLU A CA 1
ATOM 1587 C C . GLU A 1 194 ? -9.230 -8.292 10.604 1.00 96.00 194 GLU A C 1
ATOM 1589 O O . GLU A 1 194 ? -9.483 -7.101 10.439 1.00 96.00 194 GLU A O 1
ATOM 1594 N N . ARG A 1 195 ? -8.349 -8.698 11.530 1.00 95.75 195 ARG A N 1
ATOM 1595 C CA . ARG A 1 195 ? -7.561 -7.750 12.335 1.00 95.75 195 ARG A CA 1
ATOM 1596 C C . ARG A 1 195 ? -6.651 -6.904 11.449 1.00 95.75 195 ARG A C 1
ATOM 1598 O O . ARG A 1 195 ? -6.538 -5.694 11.640 1.00 95.75 195 ARG A O 1
ATOM 1605 N N . ASN A 1 196 ? -5.998 -7.525 10.470 1.00 93.94 196 ASN A N 1
ATOM 1606 C CA . ASN A 1 196 ? -5.052 -6.846 9.593 1.00 93.94 196 ASN A CA 1
ATOM 1607 C C . ASN A 1 196 ? -5.689 -5.685 8.821 1.00 93.94 196 ASN A C 1
ATOM 1609 O O . ASN A 1 196 ? -4.988 -4.700 8.597 1.00 93.94 196 ASN A O 1
ATOM 1613 N N . GLU A 1 197 ? -6.993 -5.718 8.520 1.00 93.38 197 GLU A N 1
ATOM 1614 C CA . GLU A 1 197 ? -7.692 -4.614 7.844 1.00 93.38 197 GLU A CA 1
ATOM 1615 C C . GLU A 1 197 ? -7.491 -3.246 8.510 1.00 93.38 197 GLU A C 1
ATOM 1617 O O . GLU A 1 197 ? -7.428 -2.237 7.803 1.00 93.38 197 GLU A O 1
ATOM 1622 N N . PHE A 1 198 ? -7.313 -3.214 9.836 1.00 95.38 198 PHE A N 1
ATOM 1623 C CA . PHE A 1 198 ? -7.131 -1.991 10.627 1.00 95.38 198 PHE A CA 1
ATOM 1624 C C . PHE A 1 198 ? -5.665 -1.660 10.950 1.00 95.38 198 PHE A C 1
ATOM 1626 O O . PHE A 1 198 ? -5.377 -0.592 11.493 1.00 95.38 198 PHE A O 1
ATOM 1633 N N . HIS A 1 199 ? -4.729 -2.572 10.677 1.00 94.69 199 HIS A N 1
ATOM 1634 C CA . HIS A 1 199 ? -3.343 -2.460 11.147 1.00 94.69 199 HIS A CA 1
ATOM 1635 C C . HIS A 1 199 ? -2.297 -2.430 10.041 1.00 94.69 199 HIS A C 1
ATOM 1637 O O . HIS A 1 199 ? -1.196 -1.938 10.288 1.00 94.69 199 HIS A O 1
ATOM 1643 N N . ILE A 1 200 ? -2.602 -2.928 8.846 1.00 94.19 200 ILE A N 1
ATOM 1644 C CA . ILE A 1 200 ? -1.628 -2.934 7.754 1.00 94.19 200 ILE A CA 1
ATOM 1645 C C . ILE A 1 200 ? -1.641 -1.608 6.995 1.00 94.19 200 ILE A C 1
ATOM 1647 O O . ILE A 1 200 ? -2.686 -0.979 6.813 1.00 94.19 200 ILE A O 1
ATOM 1651 N N . SER A 1 201 ? -0.464 -1.158 6.563 1.00 93.56 201 SER A N 1
ATOM 1652 C CA . SER A 1 201 ? -0.352 0.078 5.792 1.00 93.56 201 SER A CA 1
ATOM 1653 C C . SER A 1 201 ? -0.842 -0.115 4.360 1.00 93.56 201 SER A C 1
ATOM 1655 O O . SER A 1 201 ? -0.844 -1.227 3.839 1.00 93.56 201 SER A O 1
ATOM 1657 N N . VAL A 1 202 ? -1.207 0.975 3.683 1.00 91.75 202 VAL A N 1
ATOM 1658 C CA . VAL A 1 202 ? -1.588 0.945 2.260 1.00 91.75 202 VAL A CA 1
ATOM 1659 C C . VAL A 1 202 ? -0.473 0.337 1.406 1.00 91.75 202 VAL A C 1
ATOM 1661 O O . VAL A 1 202 ? -0.730 -0.539 0.589 1.00 91.75 202 VAL A O 1
ATOM 1664 N N . THR A 1 203 ? 0.780 0.727 1.658 1.00 93.19 203 THR A N 1
ATOM 1665 C CA . THR A 1 203 ? 1.952 0.157 0.976 1.00 93.19 203 THR A CA 1
ATOM 1666 C C . THR A 1 203 ? 2.084 -1.345 1.258 1.00 93.19 203 THR A C 1
ATOM 1668 O O . THR A 1 203 ? 2.362 -2.119 0.349 1.00 93.19 203 THR A O 1
ATOM 1671 N N . ALA A 1 204 ? 1.817 -1.798 2.488 1.00 95.06 204 ALA A N 1
ATOM 1672 C CA . ALA A 1 204 ? 1.786 -3.227 2.787 1.00 95.06 204 ALA A CA 1
ATOM 1673 C C . ALA A 1 204 ? 0.632 -3.950 2.065 1.00 95.06 204 ALA A C 1
ATOM 1675 O O . ALA A 1 204 ? 0.868 -5.035 1.541 1.00 95.06 204 ALA A O 1
ATOM 1676 N N . LYS A 1 205 ? -0.571 -3.355 1.962 1.00 93.81 205 LYS A N 1
ATOM 1677 C CA . LYS A 1 205 ? -1.695 -3.910 1.174 1.00 93.81 205 LYS A CA 1
ATOM 1678 C C . LYS A 1 205 ? -1.301 -4.098 -0.292 1.00 93.81 205 LYS A C 1
ATOM 1680 O O . LYS A 1 205 ? -1.530 -5.170 -0.844 1.00 93.81 205 LYS A O 1
ATOM 1685 N N . GLU A 1 206 ? -0.666 -3.092 -0.898 1.00 93.38 206 GLU A N 1
ATOM 1686 C CA . GLU A 1 206 ? -0.148 -3.155 -2.273 1.00 93.38 206 GLU A CA 1
ATOM 1687 C C . GLU A 1 206 ? 0.846 -4.319 -2.442 1.00 93.38 206 GLU A C 1
ATOM 1689 O O . GLU A 1 206 ? 0.700 -5.141 -3.345 1.00 93.38 206 GLU A O 1
ATOM 1694 N N . ILE A 1 207 ? 1.831 -4.434 -1.545 1.00 94.19 207 ILE A N 1
ATOM 1695 C CA . ILE A 1 207 ? 2.859 -5.481 -1.619 1.00 94.19 207 ILE A CA 1
ATOM 1696 C C . ILE A 1 207 ? 2.254 -6.871 -1.398 1.00 94.19 207 ILE A C 1
ATOM 1698 O O . ILE A 1 207 ? 2.536 -7.780 -2.173 1.00 94.19 207 ILE A O 1
ATOM 1702 N N . ILE A 1 208 ? 1.415 -7.057 -0.375 1.00 93.44 208 ILE A N 1
ATOM 1703 C CA . ILE A 1 208 ? 0.759 -8.344 -0.094 1.00 93.44 208 ILE A CA 1
ATOM 1704 C C . ILE A 1 208 ? -0.074 -8.771 -1.304 1.00 93.44 208 ILE A C 1
ATOM 1706 O O . ILE A 1 208 ? 0.097 -9.885 -1.797 1.00 93.44 208 ILE A O 1
ATOM 1710 N N . ARG A 1 209 ? -0.883 -7.859 -1.859 1.00 91.94 209 ARG A N 1
ATOM 1711 C CA . ARG A 1 209 ? -1.674 -8.107 -3.070 1.00 91.94 209 ARG A CA 1
ATOM 1712 C C . ARG A 1 209 ? -0.791 -8.539 -4.241 1.00 91.94 209 ARG A C 1
ATOM 1714 O O . ARG A 1 209 ? -1.135 -9.498 -4.929 1.00 91.94 209 ARG A O 1
ATOM 1721 N N . ALA A 1 210 ? 0.348 -7.874 -4.439 1.00 90.94 210 ALA A N 1
ATOM 1722 C CA . ALA A 1 210 ? 1.295 -8.215 -5.496 1.00 90.94 210 ALA A CA 1
ATOM 1723 C C . ALA A 1 210 ? 1.951 -9.598 -5.293 1.00 90.94 210 ALA A C 1
ATOM 1725 O O . ALA A 1 210 ? 2.197 -10.313 -6.258 1.00 90.94 210 ALA A O 1
ATOM 1726 N N . LEU A 1 211 ? 2.213 -9.983 -4.042 1.00 90.56 211 LEU A N 1
ATOM 1727 C CA . LEU A 1 211 ? 2.872 -11.240 -3.666 1.00 90.56 211 LEU A CA 1
ATOM 1728 C C . LEU A 1 211 ? 1.930 -12.452 -3.560 1.00 90.56 211 LEU A C 1
ATOM 1730 O O . LEU A 1 211 ? 2.400 -13.587 -3.430 1.00 90.56 211 LEU A O 1
ATOM 1734 N N . GLU A 1 212 ? 0.621 -12.230 -3.472 1.00 87.88 212 GLU A N 1
ATOM 1735 C CA . GLU A 1 212 ? -0.400 -13.284 -3.351 1.00 87.88 212 GLU A CA 1
ATOM 1736 C C . GLU A 1 212 ? -1.166 -13.527 -4.649 1.00 87.88 212 GLU A C 1
ATOM 1738 O O . GLU A 1 212 ? -1.780 -14.580 -4.835 1.00 87.88 212 GLU A O 1
ATOM 1743 N N . ASN A 1 213 ? -1.153 -12.563 -5.563 1.00 80.25 213 ASN A N 1
ATOM 1744 C CA . ASN A 1 213 ? -1.831 -12.709 -6.833 1.00 80.25 213 ASN A CA 1
ATOM 1745 C C . ASN A 1 213 ? -1.034 -13.665 -7.737 1.00 80.25 213 ASN A C 1
ATOM 1747 O O . ASN A 1 213 ? -0.075 -13.281 -8.394 1.00 80.25 213 ASN A O 1
ATOM 1751 N N . ASN A 1 214 ? -1.482 -14.920 -7.805 1.00 68.19 214 ASN A N 1
ATOM 1752 C CA . ASN A 1 214 ? -0.866 -15.983 -8.610 1.00 68.19 214 ASN A CA 1
ATOM 1753 C C . ASN A 1 214 ? -0.832 -15.699 -10.126 1.00 68.19 214 ASN A C 1
ATOM 1755 O O . ASN A 1 214 ? -0.152 -16.412 -10.861 1.00 68.19 214 ASN A O 1
ATOM 1759 N N . ALA A 1 215 ? -1.570 -14.694 -10.619 1.00 63.25 215 ALA A N 1
ATOM 1760 C 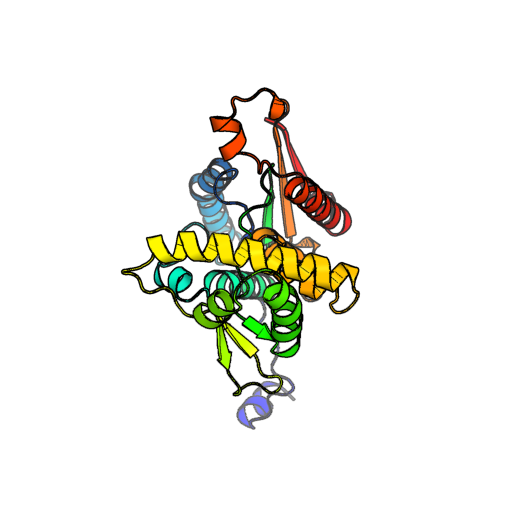CA . ALA A 1 215 ? -1.453 -14.233 -12.004 1.00 63.25 215 ALA A CA 1
ATOM 1761 C C . ALA A 1 215 ? -0.211 -13.347 -12.225 1.00 63.25 215 ALA A C 1
ATOM 1763 O O . ALA A 1 215 ? 0.117 -13.013 -13.365 1.00 63.25 215 ALA A O 1
ATOM 1764 N N . ILE A 1 216 ? 0.470 -12.953 -11.146 1.00 66.44 216 ILE A N 1
ATOM 1765 C CA . ILE A 1 216 ? 1.677 -12.139 -11.168 1.00 66.44 216 ILE A CA 1
ATOM 1766 C C . ILE A 1 216 ? 2.888 -13.053 -11.197 1.00 66.44 216 ILE A C 1
ATOM 1768 O O . ILE A 1 216 ? 3.170 -13.817 -10.279 1.00 66.44 216 ILE A O 1
ATOM 1772 N N . ASP A 1 217 ? 3.654 -12.912 -12.265 1.00 76.00 217 ASP A N 1
ATOM 1773 C CA . ASP A 1 217 ? 4.990 -13.467 -12.342 1.00 76.00 217 ASP A CA 1
ATOM 1774 C C . ASP A 1 217 ? 5.920 -12.659 -11.422 1.00 76.00 217 ASP A C 1
ATOM 1776 O O . ASP A 1 217 ? 6.318 -11.542 -11.763 1.00 76.00 217 ASP A O 1
ATOM 1780 N N . HIS A 1 218 ? 6.261 -13.207 -10.249 1.00 81.56 218 HIS A N 1
ATOM 1781 C CA . HIS A 1 218 ? 7.176 -12.571 -9.290 1.00 81.56 218 HIS A CA 1
ATOM 1782 C C . HIS A 1 218 ? 8.553 -12.252 -9.905 1.00 81.56 218 HIS A C 1
ATOM 1784 O O . HIS A 1 218 ? 9.266 -11.389 -9.393 1.00 81.56 218 HIS A O 1
ATOM 1790 N N . GLN A 1 219 ? 8.926 -12.874 -11.034 1.00 83.62 219 GLN A N 1
ATOM 1791 C CA . GLN A 1 219 ? 10.144 -12.521 -11.778 1.00 83.62 219 GLN A CA 1
ATOM 1792 C C . GLN A 1 219 ? 10.080 -11.122 -12.405 1.00 83.62 219 GLN A C 1
ATOM 1794 O O . GLN A 1 219 ? 11.105 -10.566 -12.796 1.00 83.62 219 GLN A O 1
ATOM 1799 N N . ARG A 1 220 ? 8.887 -10.529 -12.483 1.00 88.88 220 ARG A N 1
ATOM 1800 C CA . ARG A 1 220 ? 8.640 -9.184 -13.019 1.00 88.88 220 ARG A CA 1
ATOM 1801 C C . ARG A 1 220 ? 8.484 -8.130 -11.928 1.00 88.88 220 ARG A C 1
ATOM 1803 O O . ARG A 1 220 ? 8.163 -6.982 -12.232 1.00 88.88 220 ARG A O 1
ATOM 1810 N N . MET A 1 221 ? 8.719 -8.499 -10.676 1.00 93.56 221 MET A N 1
ATOM 1811 C CA . MET A 1 221 ? 8.742 -7.572 -9.554 1.00 93.56 221 MET A CA 1
ATOM 1812 C C . MET A 1 221 ? 10.183 -7.269 -9.170 1.00 93.56 221 MET A C 1
ATOM 1814 O O . MET A 1 221 ? 11.019 -8.170 -9.172 1.00 93.56 221 MET A O 1
ATOM 1818 N N . VAL A 1 222 ? 10.463 -6.015 -8.822 1.00 95.25 222 VAL A N 1
ATOM 1819 C CA . VAL A 1 222 ? 11.782 -5.574 -8.350 1.00 95.25 222 VAL A CA 1
ATOM 1820 C C . VAL A 1 222 ? 11.623 -4.816 -7.041 1.00 95.25 222 VAL A C 1
ATOM 1822 O O . VAL A 1 222 ? 10.720 -3.994 -6.912 1.00 95.25 222 VAL A O 1
ATOM 1825 N N . SER A 1 223 ? 12.503 -5.068 -6.074 1.00 96.75 223 SER A N 1
ATOM 1826 C CA . SER A 1 223 ? 12.495 -4.386 -4.777 1.00 96.75 223 SER A CA 1
ATOM 1827 C C . SER A 1 223 ? 13.810 -3.669 -4.501 1.00 96.75 223 SER A C 1
ATOM 1829 O O . SER A 1 223 ? 14.879 -4.251 -4.688 1.00 96.75 223 SER A O 1
ATOM 1831 N N . PHE A 1 224 ? 13.716 -2.451 -3.975 1.00 96.88 224 PHE A N 1
ATOM 1832 C CA . PHE A 1 224 ? 14.829 -1.651 -3.484 1.00 96.88 224 PHE A CA 1
ATOM 1833 C C . PHE A 1 224 ? 14.634 -1.354 -1.994 1.00 96.88 224 PHE A C 1
ATOM 1835 O O . PHE A 1 224 ? 13.628 -0.766 -1.590 1.00 96.88 224 PHE A O 1
ATOM 1842 N N . PHE A 1 225 ? 15.614 -1.746 -1.185 1.00 96.62 225 PHE A N 1
ATOM 1843 C CA . PHE A 1 225 ? 15.667 -1.485 0.247 1.00 96.62 225 PHE A CA 1
ATOM 1844 C C . PHE A 1 225 ? 16.745 -0.449 0.550 1.00 96.62 225 PHE A C 1
ATOM 1846 O O . PHE A 1 225 ? 17.927 -0.681 0.290 1.00 96.62 225 PHE A O 1
ATOM 1853 N N . ARG A 1 226 ? 16.344 0.674 1.145 1.00 95.88 226 ARG A N 1
ATOM 1854 C CA . ARG A 1 226 ? 17.282 1.663 1.674 1.00 95.88 226 ARG A CA 1
ATOM 1855 C C . ARG A 1 226 ? 17.511 1.453 3.159 1.00 95.88 226 ARG A C 1
ATOM 1857 O O . ARG A 1 226 ? 16.594 1.647 3.962 1.00 95.88 226 ARG A O 1
ATOM 1864 N N . GLU A 1 227 ? 18.745 1.134 3.511 1.00 94.12 227 GLU A N 1
ATOM 1865 C CA . GLU A 1 227 ? 19.231 1.079 4.887 1.00 94.12 227 GLU A CA 1
ATOM 1866 C C . GLU A 1 227 ? 19.947 2.395 5.223 1.00 94.12 227 GLU A C 1
ATOM 1868 O O . GLU A 1 227 ? 20.669 2.939 4.396 1.00 94.12 227 GLU A O 1
ATOM 1873 N N . ILE A 1 228 ? 19.709 2.924 6.423 1.00 92.81 228 ILE A N 1
ATOM 1874 C CA . ILE A 1 228 ? 20.316 4.167 6.918 1.00 92.81 228 ILE A CA 1
ATOM 1875 C C . ILE A 1 228 ? 21.106 3.740 8.145 1.00 92.81 228 ILE A C 1
ATOM 1877 O O . ILE A 1 228 ? 20.487 3.282 9.107 1.00 92.81 228 ILE A O 1
ATOM 1881 N N . GLU A 1 229 ? 22.436 3.795 8.079 1.00 88.94 229 GLU A N 1
ATOM 1882 C CA . GLU A 1 229 ? 23.299 3.124 9.070 1.00 88.94 229 GLU A CA 1
ATOM 1883 C C . GLU A 1 229 ? 23.148 3.734 10.473 1.00 88.94 229 GLU A C 1
ATOM 1885 O O . GLU A 1 229 ? 23.043 3.006 11.458 1.00 88.94 229 GLU A O 1
ATOM 1890 N N . ASP A 1 230 ? 23.015 5.059 10.549 1.00 88.94 230 ASP A N 1
ATOM 1891 C CA . ASP A 1 230 ? 22.968 5.812 11.806 1.00 88.94 230 ASP A CA 1
ATOM 1892 C C . ASP A 1 230 ? 21.590 6.436 12.084 1.00 88.94 230 ASP A C 1
ATOM 1894 O O . ASP A 1 230 ? 21.484 7.508 12.685 1.00 88.94 230 ASP A O 1
ATOM 1898 N N . ILE A 1 231 ? 20.502 5.775 11.665 1.00 88.12 231 ILE A N 1
ATOM 1899 C CA . ILE A 1 231 ? 19.139 6.319 11.817 1.00 88.12 231 ILE A CA 1
ATOM 1900 C C . ILE A 1 231 ? 18.768 6.631 13.275 1.00 88.12 231 ILE A C 1
ATOM 1902 O O . ILE A 1 231 ? 18.022 7.575 13.544 1.00 88.12 231 ILE A O 1
ATOM 1906 N N . ASP A 1 232 ? 19.314 5.871 14.224 1.00 87.25 232 ASP A N 1
ATOM 1907 C CA . ASP A 1 232 ? 19.096 6.076 15.655 1.00 87.25 232 ASP A CA 1
ATOM 1908 C C . ASP A 1 232 ? 19.883 7.255 16.234 1.00 87.25 232 ASP A C 1
ATOM 1910 O O . ASP A 1 232 ? 19.517 7.758 17.297 1.00 87.25 232 ASP A O 1
ATOM 1914 N N . GLN A 1 233 ? 20.920 7.720 15.533 1.00 90.88 233 GLN A N 1
ATOM 1915 C CA . GLN A 1 233 ? 21.729 8.876 15.926 1.00 90.88 233 GLN A CA 1
ATOM 1916 C C . GLN A 1 233 ? 21.166 10.199 15.385 1.00 90.88 233 GLN A C 1
ATOM 1918 O O . GLN A 1 233 ? 21.616 11.274 15.786 1.00 90.88 233 GLN A O 1
ATOM 1923 N N . LEU A 1 234 ? 20.186 10.140 14.477 1.00 88.06 234 LEU A N 1
ATOM 1924 C CA . LEU A 1 234 ? 19.520 11.323 13.941 1.00 88.06 234 LEU A CA 1
ATOM 1925 C C . LEU A 1 234 ? 18.698 12.035 15.019 1.00 88.06 234 LEU A C 1
ATOM 1927 O O . LEU A 1 234 ? 18.111 11.415 15.908 1.00 88.06 234 LEU A O 1
ATOM 1931 N N . ASP A 1 235 ? 18.577 13.358 14.898 1.00 91.31 235 ASP A N 1
ATOM 1932 C CA . ASP A 1 235 ? 17.661 14.108 15.748 1.00 91.31 235 ASP A CA 1
ATOM 1933 C C . ASP A 1 235 ? 16.199 13.674 15.518 1.00 91.31 235 ASP A C 1
ATOM 1935 O O . ASP A 1 235 ? 15.808 13.218 14.438 1.00 91.31 235 ASP A O 1
ATOM 1939 N N . ALA A 1 236 ? 15.355 13.854 16.537 1.00 87.88 236 ALA A N 1
ATOM 1940 C CA . ALA A 1 236 ? 13.970 13.381 16.523 1.00 87.88 236 ALA A CA 1
ATOM 1941 C C . ALA A 1 236 ? 13.131 13.942 15.357 1.00 87.88 236 ALA A C 1
ATOM 1943 O O . ALA A 1 236 ? 12.205 13.280 14.874 1.00 87.88 236 ALA A O 1
ATOM 1944 N N . ARG A 1 237 ? 13.439 15.153 14.871 1.00 87.81 237 ARG A N 1
ATOM 1945 C CA . ARG A 1 237 ? 12.703 15.773 13.763 1.00 87.81 237 ARG A CA 1
ATOM 1946 C C . ARG A 1 237 ? 13.055 15.108 12.435 1.00 87.81 237 ARG A C 1
ATOM 1948 O O . ARG A 1 237 ? 12.164 14.940 11.605 1.00 87.81 237 ARG A O 1
ATOM 1955 N N . LEU A 1 238 ? 14.315 14.738 12.218 1.00 86.31 238 LEU A N 1
ATOM 1956 C CA . LEU A 1 238 ? 14.716 13.972 11.037 1.00 86.31 238 LEU A CA 1
ATOM 1957 C C . LEU A 1 238 ? 14.249 12.518 11.132 1.00 86.31 238 LEU A C 1
ATOM 1959 O O . LEU A 1 238 ? 13.653 12.011 10.182 1.00 86.31 238 LEU A O 1
ATOM 1963 N N . LYS A 1 239 ? 14.411 11.879 12.296 1.00 88.12 239 LYS A N 1
ATOM 1964 C CA . LYS A 1 239 ? 13.975 10.494 12.516 1.00 88.12 239 LYS A CA 1
ATOM 1965 C C . LYS A 1 239 ? 12.478 10.313 12.247 1.00 88.12 239 LYS A C 1
ATOM 1967 O O . LYS A 1 239 ? 12.100 9.424 11.493 1.00 88.12 239 LYS A O 1
ATOM 1972 N N . SER A 1 240 ? 11.632 11.222 12.739 1.00 87.19 240 SER A N 1
ATOM 1973 C CA . SER A 1 240 ? 10.174 11.189 12.501 1.00 87.19 240 SER A CA 1
ATOM 1974 C C . SER A 1 240 ? 9.745 11.434 11.048 1.00 87.19 240 SER A C 1
ATOM 1976 O O . SER A 1 240 ? 8.575 11.236 10.717 1.00 87.19 240 SER A O 1
ATOM 1978 N N . LYS A 1 241 ? 10.653 11.849 10.153 1.00 86.06 241 LYS A N 1
ATOM 1979 C CA . LYS A 1 241 ? 10.403 11.917 8.701 1.00 86.06 241 LYS A CA 1
ATOM 1980 C C . LYS A 1 241 ? 10.814 10.646 7.958 1.00 86.06 241 LYS A C 1
ATOM 1982 O O . LYS A 1 241 ? 10.288 10.402 6.876 1.00 86.06 241 LYS A O 1
ATOM 1987 N N . LEU A 1 242 ? 11.729 9.864 8.527 1.00 88.56 242 LEU A N 1
ATOM 1988 C CA . LEU A 1 242 ? 12.364 8.717 7.872 1.00 88.56 242 LEU A CA 1
ATOM 1989 C C . LEU A 1 242 ? 11.859 7.370 8.389 1.00 88.56 242 LEU A C 1
ATOM 1991 O O . LEU A 1 242 ? 11.804 6.413 7.625 1.00 88.56 242 LEU A O 1
ATOM 1995 N N . ALA A 1 243 ? 11.453 7.309 9.654 1.00 90.06 243 ALA A N 1
ATOM 1996 C CA . ALA A 1 243 ? 10.951 6.106 10.296 1.00 90.06 243 ALA A CA 1
ATOM 1997 C C . ALA A 1 243 ? 9.624 6.370 11.005 1.00 90.06 243 ALA A C 1
ATOM 1999 O O . ALA A 1 243 ? 9.303 7.516 11.345 1.00 90.06 243 ALA A O 1
ATOM 2000 N N . ASP A 1 244 ? 8.858 5.302 11.198 1.00 87.56 244 ASP A N 1
ATOM 2001 C CA . ASP A 1 244 ? 7.763 5.292 12.162 1.00 87.56 244 ASP A CA 1
ATOM 2002 C C . ASP A 1 244 ? 8.345 5.035 13.562 1.00 87.56 244 ASP A C 1
ATOM 2004 O O . ASP A 1 244 ? 9.388 4.402 13.711 1.00 87.56 244 ASP A O 1
ATOM 2008 N N . THR A 1 245 ? 7.727 5.597 14.601 1.00 80.50 245 THR A N 1
ATOM 2009 C CA . THR A 1 245 ? 8.284 5.567 15.967 1.00 80.50 245 THR A CA 1
ATOM 2010 C C . THR A 1 245 ? 7.679 4.479 16.850 1.00 80.50 245 THR A C 1
ATOM 2012 O O . THR A 1 245 ? 8.049 4.381 18.017 1.00 80.50 245 THR A O 1
ATOM 2015 N N . ASP A 1 246 ? 6.705 3.717 16.347 1.00 85.00 246 ASP A N 1
ATOM 2016 C CA . ASP A 1 246 ? 6.002 2.702 17.129 1.00 85.00 246 ASP A CA 1
ATOM 2017 C C . ASP A 1 246 ? 6.545 1.289 16.863 1.00 85.00 246 ASP A C 1
ATOM 2019 O O . ASP A 1 246 ? 6.771 0.892 15.724 1.00 85.00 246 ASP A O 1
ATOM 2023 N N . ASN A 1 247 ? 6.753 0.511 17.930 1.00 88.75 247 ASN A N 1
ATOM 2024 C CA . ASN A 1 247 ? 7.353 -0.827 17.848 1.00 88.75 247 ASN A CA 1
ATOM 2025 C C . ASN A 1 247 ? 6.540 -1.791 16.964 1.00 88.75 247 ASN A C 1
ATOM 2027 O O . ASN A 1 247 ? 7.097 -2.681 16.331 1.00 88.75 247 ASN A O 1
ATOM 2031 N N . GLU A 1 248 ? 5.218 -1.616 16.899 1.00 91.19 248 GLU A N 1
ATOM 2032 C CA . GLU A 1 248 ? 4.361 -2.433 16.038 1.00 91.19 248 GLU A CA 1
ATOM 2033 C C . GLU A 1 248 ? 4.683 -2.205 14.552 1.00 91.19 248 GLU A C 1
ATOM 2035 O O . GLU A 1 248 ? 4.825 -3.173 13.807 1.00 91.19 248 GLU A O 1
ATOM 2040 N N . THR A 1 249 ? 4.854 -0.952 14.114 1.00 92.88 249 THR A N 1
ATOM 2041 C CA . THR A 1 249 ? 5.253 -0.647 12.728 1.00 92.88 249 THR A CA 1
ATOM 2042 C C . THR A 1 249 ? 6.606 -1.230 12.358 1.00 92.88 249 THR A C 1
ATOM 2044 O O . THR A 1 249 ? 6.764 -1.695 11.233 1.00 92.88 249 THR A O 1
ATOM 2047 N N . GLU A 1 250 ? 7.565 -1.265 13.284 1.00 92.31 250 GLU A N 1
ATOM 2048 C CA . GLU A 1 250 ? 8.874 -1.869 13.032 1.00 92.31 250 GLU A CA 1
ATOM 2049 C C . GLU A 1 250 ? 8.758 -3.382 12.801 1.00 92.31 250 GLU A C 1
ATOM 2051 O O . GLU A 1 250 ? 9.313 -3.912 11.835 1.00 92.31 250 GLU A O 1
ATOM 2056 N N . VAL A 1 251 ? 7.977 -4.075 13.637 1.00 94.81 251 VAL A N 1
ATOM 2057 C CA . VAL A 1 251 ? 7.707 -5.512 13.479 1.00 94.81 251 VAL A CA 1
ATOM 2058 C C . VAL A 1 251 ? 7.029 -5.792 12.136 1.00 94.81 251 VAL A C 1
ATOM 2060 O O . VAL A 1 251 ? 7.519 -6.621 11.368 1.00 94.81 251 VAL A O 1
ATOM 2063 N N . LEU A 1 252 ? 5.961 -5.058 11.808 1.00 95.44 252 LEU A N 1
ATOM 2064 C CA . LEU A 1 252 ? 5.226 -5.227 10.550 1.00 95.44 252 LEU A CA 1
ATOM 2065 C C . LEU A 1 252 ? 6.082 -4.882 9.317 1.00 95.44 252 LEU A C 1
ATOM 2067 O O . LEU A 1 252 ? 5.964 -5.522 8.269 1.00 95.44 252 LEU A O 1
ATOM 2071 N N . LEU A 1 253 ? 6.969 -3.888 9.424 1.00 95.88 253 LEU A N 1
ATOM 2072 C CA . LEU A 1 253 ? 7.906 -3.533 8.359 1.00 95.88 253 LEU A CA 1
ATOM 2073 C C . LEU A 1 253 ? 8.954 -4.630 8.138 1.00 95.88 253 LEU A C 1
ATOM 2075 O O . LEU A 1 253 ? 9.312 -4.937 7.000 1.00 95.88 253 LEU A O 1
ATOM 2079 N N . ASN A 1 254 ? 9.458 -5.234 9.208 1.00 95.62 254 ASN A N 1
ATOM 2080 C CA . ASN A 1 254 ? 10.403 -6.339 9.095 1.00 95.62 254 ASN A CA 1
ATOM 2081 C C . ASN A 1 254 ? 9.739 -7.590 8.509 1.00 95.62 254 ASN A C 1
ATOM 2083 O O . ASN A 1 254 ? 10.346 -8.259 7.670 1.00 95.62 254 ASN A O 1
ATOM 2087 N N . GLU A 1 255 ? 8.481 -7.857 8.865 1.00 96.00 255 GLU A N 1
ATOM 2088 C CA . GLU A 1 255 ? 7.687 -8.937 8.279 1.00 96.00 255 GLU A CA 1
ATOM 2089 C C . GLU A 1 255 ? 7.497 -8.741 6.769 1.00 96.00 255 GLU A C 1
ATOM 2091 O O . GLU A 1 255 ? 7.828 -9.635 5.989 1.00 96.00 255 GLU A O 1
ATOM 2096 N N . ILE A 1 256 ? 7.070 -7.552 6.319 1.00 96.44 256 ILE A N 1
ATOM 2097 C CA . ILE A 1 256 ? 6.879 -7.311 4.879 1.00 96.44 256 ILE A CA 1
ATOM 2098 C C . ILE A 1 256 ? 8.204 -7.397 4.106 1.00 96.44 256 ILE A C 1
ATOM 2100 O O . ILE A 1 256 ? 8.248 -7.990 3.028 1.00 96.44 256 ILE A O 1
ATOM 2104 N N . LYS A 1 257 ? 9.311 -6.887 4.670 1.00 96.75 257 LYS A N 1
ATOM 2105 C CA . LYS A 1 257 ? 10.653 -7.031 4.080 1.00 96.75 257 LYS A CA 1
ATOM 2106 C C . LYS A 1 257 ? 11.060 -8.502 3.968 1.00 96.75 257 LYS A C 1
ATOM 2108 O O . LYS A 1 257 ? 11.634 -8.891 2.953 1.00 96.75 257 LYS A O 1
ATOM 2113 N N . SER A 1 258 ? 10.764 -9.314 4.984 1.00 96.94 258 SER A N 1
ATOM 2114 C CA . SER A 1 258 ? 11.026 -10.757 4.968 1.00 96.94 258 SER A CA 1
ATOM 2115 C C . SER A 1 258 ? 10.210 -11.460 3.883 1.00 96.94 258 SER A C 1
ATOM 2117 O O . SER A 1 258 ? 10.782 -12.181 3.068 1.00 96.94 258 SER A O 1
ATOM 2119 N N . ASN A 1 259 ? 8.910 -11.171 3.799 1.00 94.94 259 ASN A N 1
ATOM 2120 C CA . ASN A 1 259 ? 8.012 -11.756 2.802 1.00 94.94 259 ASN A CA 1
ATOM 2121 C C . ASN A 1 259 ? 8.461 -11.442 1.367 1.00 94.94 259 ASN A C 1
ATOM 2123 O O . ASN A 1 259 ? 8.440 -12.321 0.505 1.00 94.94 259 ASN A O 1
ATOM 2127 N N . ILE A 1 260 ? 8.917 -10.210 1.105 1.00 95.62 260 ILE A N 1
ATOM 2128 C CA . ILE A 1 260 ? 9.491 -9.838 -0.198 1.00 95.62 260 ILE A CA 1
ATOM 2129 C C . ILE A 1 260 ? 10.752 -10.661 -0.480 1.00 95.62 260 ILE A C 1
ATOM 2131 O O . ILE A 1 260 ? 10.878 -11.233 -1.561 1.00 95.62 260 ILE A O 1
ATOM 2135 N N . ARG A 1 261 ? 11.679 -10.737 0.484 1.00 95.62 261 ARG A N 1
ATOM 2136 C CA . ARG A 1 261 ? 12.954 -11.456 0.321 1.00 95.62 261 ARG A CA 1
ATOM 2137 C C . ARG A 1 261 ? 12.768 -12.948 0.063 1.00 95.62 261 ARG A C 1
ATOM 2139 O O . ARG A 1 261 ? 13.565 -13.533 -0.666 1.00 95.62 261 ARG A O 1
ATOM 2146 N N . GLU A 1 262 ? 11.738 -13.543 0.657 1.00 94.69 262 GLU A N 1
ATOM 2147 C CA . GLU A 1 262 ? 11.381 -14.947 0.465 1.00 94.69 262 GLU A CA 1
ATOM 2148 C C . GLU A 1 262 ? 10.753 -15.206 -0.911 1.00 94.69 262 GLU A C 1
ATOM 2150 O O . GLU A 1 262 ? 11.078 -16.202 -1.556 1.00 94.69 262 GLU A O 1
ATOM 2155 N N . LYS A 1 263 ? 9.867 -14.314 -1.374 1.00 93.19 263 LYS A N 1
ATOM 2156 C CA . LYS A 1 263 ? 9.052 -14.544 -2.576 1.00 93.19 263 LYS A CA 1
ATOM 2157 C C . LYS A 1 263 ? 9.657 -14.031 -3.886 1.00 93.19 263 LYS A C 1
ATOM 2159 O O . LYS A 1 263 ? 9.307 -14.570 -4.938 1.00 93.19 263 LYS A O 1
ATOM 2164 N N . LEU A 1 264 ? 10.503 -12.997 -3.861 1.00 93.38 264 LEU A N 1
ATOM 2165 C CA . LEU A 1 264 ? 11.131 -12.445 -5.072 1.00 93.38 264 LEU A CA 1
ATOM 2166 C C . LEU A 1 264 ? 12.454 -13.158 -5.403 1.00 93.38 264 LEU A C 1
ATOM 2168 O O . LEU A 1 264 ? 13.177 -13.562 -4.492 1.00 93.38 264 LEU A O 1
ATOM 2172 N N . PRO A 1 265 ? 12.854 -13.242 -6.684 1.00 93.44 265 PRO A N 1
ATOM 2173 C CA . PRO A 1 265 ? 14.196 -13.692 -7.060 1.00 93.44 265 PRO A CA 1
ATOM 2174 C C . PRO A 1 265 ? 15.288 -12.779 -6.492 1.00 93.44 265 PRO A C 1
ATOM 2176 O O . PRO A 1 265 ? 15.103 -11.565 -6.415 1.00 93.44 265 PRO A O 1
ATOM 2179 N N . ARG A 1 266 ? 16.448 -13.336 -6.126 1.00 94.19 266 ARG A N 1
ATOM 2180 C CA . ARG A 1 266 ? 17.543 -12.565 -5.502 1.00 94.19 266 ARG A CA 1
ATOM 2181 C C . ARG A 1 266 ? 18.102 -11.485 -6.427 1.00 94.19 266 ARG A C 1
ATOM 2183 O O . ARG A 1 266 ? 18.470 -10.419 -5.955 1.00 94.19 266 ARG A O 1
ATOM 2190 N N . GLU A 1 267 ? 18.141 -11.745 -7.728 1.00 95.06 267 GLU A N 1
ATOM 2191 C CA . GLU A 1 267 ? 18.573 -10.800 -8.762 1.00 95.06 267 GLU A CA 1
ATOM 2192 C C . GLU A 1 267 ? 17.667 -9.566 -8.886 1.00 95.06 267 GLU A C 1
ATOM 2194 O O . GLU A 1 267 ? 18.100 -8.539 -9.404 1.00 95.06 267 GLU A O 1
ATOM 2199 N N . ASN A 1 268 ? 16.440 -9.652 -8.370 1.00 95.19 268 ASN A N 1
ATOM 2200 C CA . ASN A 1 268 ? 15.469 -8.564 -8.355 1.00 95.19 268 ASN A CA 1
ATOM 2201 C C . ASN A 1 268 ? 15.416 -7.839 -7.000 1.00 95.19 268 ASN A C 1
ATOM 2203 O O . ASN A 1 268 ? 14.560 -6.976 -6.791 1.00 95.19 268 ASN A O 1
ATOM 2207 N N . GLN A 1 269 ? 16.301 -8.195 -6.067 1.00 95.81 269 GLN A N 1
ATOM 2208 C CA . GLN A 1 269 ? 16.373 -7.610 -4.735 1.00 95.81 269 GLN A CA 1
ATOM 2209 C C . GLN A 1 269 ? 17.637 -6.764 -4.605 1.00 95.81 269 GLN A C 1
ATOM 2211 O O . GLN A 1 269 ? 18.756 -7.273 -4.630 1.00 95.81 269 GLN A O 1
ATOM 2216 N N . PHE A 1 270 ? 17.455 -5.462 -4.415 1.00 97.00 270 PHE A N 1
ATOM 2217 C CA . PHE A 1 270 ? 18.542 -4.506 -4.274 1.00 97.00 270 PHE A CA 1
ATOM 2218 C C . PHE A 1 270 ? 18.503 -3.877 -2.887 1.00 97.00 270 PHE A C 1
ATOM 2220 O O . PHE A 1 270 ? 17.454 -3.423 -2.436 1.00 97.00 270 PHE A O 1
ATOM 2227 N N . THR A 1 271 ? 19.657 -3.803 -2.230 1.00 96.44 271 THR A N 1
ATOM 2228 C CA . THR A 1 271 ? 19.827 -3.064 -0.977 1.00 96.44 271 THR A CA 1
ATOM 2229 C C . THR A 1 271 ? 20.957 -2.067 -1.152 1.00 96.44 271 THR A C 1
ATOM 2231 O O . THR A 1 271 ? 22.019 -2.420 -1.665 1.00 96.44 271 THR A O 1
ATOM 2234 N N . TYR A 1 272 ? 20.742 -0.834 -0.710 1.00 94.75 272 TYR A N 1
ATOM 2235 C CA . TYR A 1 272 ? 21.771 0.197 -0.672 1.00 94.75 272 TYR A CA 1
ATOM 2236 C C . TYR A 1 272 ? 21.752 0.906 0.679 1.00 94.75 272 TYR A C 1
ATOM 2238 O O . TYR A 1 272 ? 20.714 0.989 1.341 1.00 94.75 272 TYR A O 1
ATOM 2246 N N . ARG A 1 273 ? 22.930 1.374 1.091 1.00 93.88 273 ARG A N 1
ATOM 2247 C CA . ARG A 1 273 ? 23.157 2.019 2.382 1.00 93.88 273 ARG A CA 1
ATOM 2248 C C . ARG A 1 273 ? 23.495 3.485 2.195 1.00 93.88 273 ARG A C 1
ATOM 2250 O O . ARG A 1 273 ? 24.167 3.828 1.219 1.00 93.88 273 ARG A O 1
ATOM 2257 N N . VAL A 1 274 ? 23.016 4.309 3.119 1.00 88.44 274 VAL A N 1
ATOM 2258 C CA . VAL A 1 274 ? 23.224 5.762 3.156 1.00 88.44 274 VAL A CA 1
ATOM 2259 C C . VAL A 1 274 ? 23.464 6.250 4.572 1.00 88.44 274 VAL A C 1
ATOM 2261 O O . VAL A 1 274 ? 22.994 5.578 5.521 1.00 88.44 274 VAL A O 1
#

Secondary structure (DSSP, 8-state):
--THHHHTTT--TTPPP----BEEEEEEE-TTTTHHHHHHIIIIIHHHHHHHHHHHH---EEEE-TTTT--HHHHHTT-HHHHHHHHHHHHHHHBSS--EEEEESB-----PPPSEEEHHHHHHHHHHHHHHS-THHHHHHEEEE-SSSS-EEEEPPPPGGGHHHHHHHHHHHHHHHHHHHHHHHHTTSS-HHHHHTTTS-HHHHHHHHHHH-TTS-GGGEEEEEEE-TTGGGS-HHHHHHHB--SHHHHHHHHHHHHHHHHHS-GGGEEEEE-

Sequence (274 aa):
MSSDNELFRGRFDNVPDRKPISVRIFISSTFADTIEERNVLMENIYPKLRDYCLQIYNIPFQYSDMRWGVQDHASDDHSTVDLCLQELDQCCRLSLATNCVILLSHRYGWRSLPNRITSDLLNKLKEIVSVDQPSSLIDKAYVLDDNFIESVYVLRPIDPEKREEWKIMEKDLTTILRRASDICLENKTITQSERNEFHISVTAKEIIRALENNAIDHQRMVSFFREIEDIDQLDARLKSKLADTDNETEVLLNEIKSNIREKLPRENQFTYRV